Protein AF-A0A3Q3CL47-F1 (afdb_monomer_lite)

Secondary structure (DSSP, 8-state):
------------------------------S---GGGGG----------------------------------------------------------HHHHHHHHHHHHHHHHHHHHHHHHHHHHHHHHHHHHHHHHHHHHHHHHHHHHHHHHHHHHHHHHHHHHHHHHHHHHHHHHHHHHHHHHHHHHHHHHHHHHHHHHHHHHHHHHHHHHHHHHHHHHHHHHHHHHHHHHHHHTT---

pLDDT: mean 76.08, std 23.66, range [33.97, 98.56]

Radius of gyration: 66.01 Å; chains: 1; bounding box: 130×64×199 Å

InterPro domains:
  IPR025259 Coiled-coil domain-containing protein 34/181 [PF13904] (96-209)
  IPR045323 Coiled-coil domain-containing protein 34 [PTHR23247] (29-210)

Sequence (241 aa):
MSGERLPNGFSSTPLKDFHPSKDFGGGILSDEEDTFSLLSPIYHDSFDSDEEELRSTPDQQTTSPRERDDSRLSISPFRCELPKAISEQPAASPTLSAWEMWLVNKAKEERLKQEKKVEKEHLLKERKEKQEREQEQKKLIMENKIQEWLKLKTEQERHEQLLKQRKEEEEMQRQQERRWETEQKAQQKYKDWLQRKNQEKIEKEKKEKVIRLSFSCLFFFKFQMVSQRFLLYLFDRRKPP

Structure (mmCIF, N/CA/C/O backbone):
data_AF-A0A3Q3CL47-F1
#
_entry.id   AF-A0A3Q3CL47-F1
#
loop_
_atom_site.group_PDB
_atom_site.id
_atom_site.type_symbol
_atom_site.label_atom_id
_atom_site.label_alt_id
_atom_site.label_comp_id
_atom_site.label_asym_id
_atom_site.label_entity_id
_atom_site.label_seq_id
_atom_site.pdbx_PDB_ins_code
_atom_site.Cartn_x
_atom_site.Cartn_y
_atom_site.Cartn_z
_atom_site.occupancy
_atom_site.B_iso_or_equiv
_atom_site.auth_seq_id
_atom_site.auth_comp_id
_atom_site.auth_asym_id
_atom_site.auth_atom_id
_atom_site.pdbx_PDB_model_num
ATOM 1 N N . MET A 1 1 ? 42.640 -17.977 27.159 1.00 43.31 1 MET A N 1
ATOM 2 C CA . MET A 1 1 ? 43.529 -17.276 26.208 1.00 43.31 1 MET A CA 1
ATOM 3 C C . MET A 1 1 ? 42.957 -17.465 24.815 1.00 43.31 1 MET A C 1
ATOM 5 O O . MET A 1 1 ? 42.460 -18.552 24.561 1.00 43.31 1 MET A O 1
ATOM 9 N N . SER A 1 2 ? 43.025 -16.409 23.996 1.00 46.38 2 SER A N 1
ATOM 10 C CA . SER A 1 2 ? 42.608 -16.327 22.580 1.00 46.38 2 SER A CA 1
ATOM 11 C C . SER A 1 2 ? 41.083 -16.380 22.366 1.00 46.38 2 SER A C 1
ATOM 13 O O . SER A 1 2 ? 40.477 -17.425 22.523 1.00 46.38 2 SER A O 1
ATOM 15 N N . GLY A 1 3 ? 40.349 -15.304 22.076 1.00 47.34 3 GLY A N 1
ATOM 16 C CA . GLY A 1 3 ? 40.729 -13.960 21.651 1.00 47.34 3 GLY A CA 1
ATOM 17 C C . GLY A 1 3 ? 40.658 -13.824 20.135 1.00 47.34 3 GLY A C 1
ATOM 18 O O . GLY A 1 3 ? 41.693 -13.926 19.498 1.00 47.34 3 GLY A O 1
ATOM 19 N N . GLU A 1 4 ? 39.474 -13.528 19.593 1.00 52.09 4 GLU A N 1
ATOM 20 C CA . GLU A 1 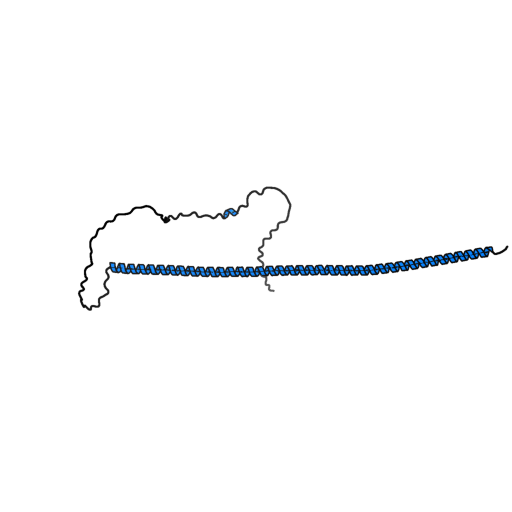4 ? 39.331 -12.885 18.282 1.00 52.09 4 GLU A CA 1
ATOM 21 C C . GLU A 1 4 ? 38.244 -11.800 18.354 1.00 52.09 4 GLU A C 1
ATOM 23 O O . GLU A 1 4 ? 37.055 -12.060 18.525 1.00 52.09 4 GLU A O 1
ATOM 28 N N . ARG A 1 5 ? 38.716 -10.551 18.292 1.00 53.53 5 ARG A N 1
ATOM 29 C CA . ARG A 1 5 ? 37.974 -9.323 17.989 1.00 53.53 5 ARG A CA 1
ATOM 30 C C . ARG A 1 5 ? 38.398 -8.895 16.591 1.00 53.53 5 ARG A C 1
ATOM 32 O O . ARG A 1 5 ? 39.600 -8.753 16.406 1.00 53.53 5 ARG A O 1
ATOM 39 N N . LEU A 1 6 ? 37.460 -8.554 15.709 1.00 57.34 6 LEU A N 1
ATOM 40 C CA . LEU A 1 6 ? 37.639 -7.666 14.545 1.00 57.34 6 LEU A CA 1
ATOM 41 C C . LEU A 1 6 ? 36.249 -7.091 14.146 1.00 57.34 6 LEU A C 1
ATOM 43 O O . LEU A 1 6 ? 35.241 -7.680 14.530 1.00 57.34 6 LEU A O 1
ATOM 47 N N . PRO A 1 7 ? 36.143 -5.959 13.421 1.00 59.03 7 PRO A N 1
ATOM 48 C CA . PRO A 1 7 ? 36.389 -4.607 13.921 1.00 59.03 7 PRO A CA 1
ATOM 49 C C . PRO A 1 7 ? 35.218 -3.628 13.645 1.00 59.03 7 PRO A C 1
ATOM 51 O O . PRO A 1 7 ? 34.293 -3.898 12.887 1.00 59.03 7 PRO A O 1
ATOM 54 N N . ASN A 1 8 ? 35.314 -2.455 14.277 1.00 48.69 8 ASN A N 1
ATOM 55 C CA . ASN A 1 8 ? 34.515 -1.245 14.055 1.00 48.69 8 ASN A CA 1
ATOM 56 C C . ASN A 1 8 ? 34.557 -0.703 12.607 1.00 48.69 8 ASN A C 1
ATOM 58 O O . ASN A 1 8 ? 35.597 -0.768 11.957 1.00 48.69 8 ASN A O 1
ATOM 62 N N . GLY A 1 9 ? 33.487 0.018 12.228 1.00 43.91 9 GLY A N 1
ATOM 63 C CA . GLY A 1 9 ? 33.421 1.002 11.125 1.00 43.91 9 GLY A CA 1
ATOM 64 C C . GLY A 1 9 ? 32.720 0.439 9.883 1.00 43.91 9 GLY A C 1
ATOM 65 O O . GLY A 1 9 ? 33.120 -0.602 9.393 1.00 43.91 9 GLY A O 1
ATOM 66 N N . PHE A 1 10 ? 31.641 1.007 9.337 1.00 41.12 10 PHE A N 1
ATOM 67 C CA . PHE A 1 10 ? 31.413 2.416 9.009 1.00 41.12 10 PHE A CA 1
ATOM 68 C C . PHE A 1 10 ? 29.932 2.799 9.196 1.00 41.12 10 PHE A C 1
ATOM 70 O O . PHE A 1 10 ? 29.059 2.295 8.496 1.00 41.12 10 PHE A O 1
ATOM 77 N N . SER A 1 11 ? 29.651 3.721 10.118 1.00 46.47 11 SER A N 1
ATOM 78 C CA . SER A 1 11 ? 28.369 4.430 10.207 1.00 46.47 11 SER A CA 1
ATOM 79 C C . SER A 1 11 ? 28.568 5.821 9.610 1.00 46.47 11 SER A C 1
ATOM 81 O O . SER A 1 11 ? 29.053 6.723 10.290 1.00 46.47 11 SER A O 1
ATOM 83 N N . SER A 1 12 ? 28.241 5.988 8.330 1.00 54.41 12 SER A N 1
ATOM 84 C CA . SER A 1 12 ? 28.296 7.275 7.628 1.00 54.41 12 SER A CA 1
ATOM 85 C C . SER A 1 12 ? 26.905 7.895 7.551 1.00 54.41 12 SER A C 1
ATOM 87 O O . SER A 1 12 ? 26.284 7.945 6.496 1.00 54.41 12 SER A O 1
ATOM 89 N N . THR A 1 13 ? 26.424 8.396 8.683 1.00 58.25 13 THR A N 1
ATOM 90 C CA . THR A 1 13 ? 25.370 9.414 8.715 1.00 58.25 13 THR A CA 1
ATOM 91 C C . THR A 1 13 ? 25.842 10.528 9.638 1.00 58.25 13 THR A C 1
ATOM 93 O O . THR A 1 13 ? 26.096 10.249 10.813 1.00 58.25 13 THR A O 1
ATOM 96 N N . PRO A 1 14 ? 26.003 11.768 9.151 1.00 51.38 14 PRO A N 1
ATOM 97 C CA . PRO A 1 14 ? 26.340 12.876 10.026 1.00 51.38 14 PRO A CA 1
ATOM 98 C C . PRO A 1 14 ? 25.138 13.175 10.931 1.00 51.38 14 PRO A C 1
ATOM 100 O O . PRO A 1 14 ? 24.081 13.585 10.450 1.00 51.38 14 PRO A O 1
ATOM 103 N N . LEU A 1 15 ? 25.301 12.961 12.242 1.00 47.75 15 LEU A N 1
ATOM 104 C CA . LEU A 1 15 ? 24.442 13.575 13.251 1.00 47.75 15 LEU A CA 1
ATOM 105 C C . LEU A 1 15 ? 24.633 15.087 13.151 1.00 47.75 15 LEU A C 1
ATOM 107 O O . LEU A 1 15 ? 25.747 15.591 13.296 1.00 47.75 15 LEU A O 1
ATOM 111 N N . LYS A 1 16 ? 23.543 15.802 12.894 1.00 52.56 16 LYS A N 1
ATOM 112 C CA . LYS A 1 16 ? 23.506 17.256 12.964 1.00 52.56 16 LYS A CA 1
ATOM 113 C C . LYS A 1 16 ? 22.609 17.626 14.140 1.00 52.56 16 LYS A C 1
ATOM 115 O O . LYS A 1 16 ? 21.400 17.768 13.991 1.00 52.56 16 LYS A O 1
ATOM 120 N N . ASP A 1 17 ? 23.225 17.710 15.315 1.00 46.44 17 ASP A N 1
ATOM 121 C CA . ASP A 1 17 ? 22.610 18.236 16.529 1.00 46.44 17 ASP A CA 1
ATOM 122 C C . ASP A 1 17 ? 22.377 19.740 16.358 1.00 46.44 17 ASP A C 1
ATOM 124 O O . ASP A 1 17 ? 23.332 20.503 16.221 1.00 46.44 17 ASP A O 1
ATOM 128 N N . PHE A 1 18 ? 21.120 20.182 16.395 1.00 49.38 18 PHE A N 1
ATOM 129 C CA . PHE A 1 18 ? 20.784 21.579 16.671 1.00 49.38 18 PHE A CA 1
ATOM 130 C C . PHE A 1 18 ? 19.637 21.639 17.679 1.00 49.38 18 PHE A C 1
ATOM 132 O O . PHE A 1 18 ? 18.521 21.185 17.430 1.00 49.38 18 PHE A O 1
ATOM 139 N N . HIS A 1 19 ? 19.952 22.201 18.844 1.00 47.38 19 HIS A N 1
ATOM 140 C CA . HIS A 1 19 ? 19.000 22.576 19.883 1.00 47.38 19 HIS A CA 1
ATOM 141 C C . HIS A 1 19 ? 17.999 23.631 19.372 1.00 47.38 19 HIS A C 1
ATOM 143 O O . HIS A 1 19 ? 18.393 24.520 18.615 1.00 47.38 19 HIS A O 1
ATOM 149 N N . PRO A 1 20 ? 16.734 23.620 19.836 1.00 47.81 20 PRO A N 1
ATOM 150 C CA . PRO A 1 20 ? 15.790 24.685 19.541 1.00 47.81 20 PRO A CA 1
ATOM 151 C C . PRO A 1 20 ? 15.979 25.829 20.543 1.00 47.81 20 PRO A C 1
ATOM 153 O O . PRO A 1 20 ? 15.709 25.679 21.736 1.00 47.81 20 PRO A O 1
ATOM 156 N N . SER A 1 21 ? 16.402 26.998 20.067 1.00 47.12 21 SER A N 1
ATOM 157 C CA . SER A 1 21 ? 16.304 28.228 20.851 1.00 47.12 21 SER A CA 1
ATOM 158 C C . SER A 1 21 ? 15.857 29.413 19.998 1.00 47.12 21 SER A C 1
ATOM 160 O O . SER A 1 21 ? 16.633 29.956 19.224 1.00 47.12 21 SER A O 1
ATOM 162 N N . LYS A 1 22 ? 14.621 29.840 20.275 1.00 40.12 22 LYS A N 1
ATOM 163 C CA . LYS A 1 22 ? 14.246 31.241 20.503 1.00 40.12 22 LYS A CA 1
ATOM 164 C C . LYS A 1 22 ? 14.227 32.183 19.290 1.00 40.12 22 LYS A C 1
ATOM 166 O O . LYS A 1 22 ? 15.181 32.889 19.003 1.00 40.12 22 LYS A O 1
ATOM 171 N N . ASP A 1 23 ? 13.054 32.202 18.663 1.00 43.91 23 ASP A N 1
ATOM 172 C CA . ASP A 1 23 ? 12.252 33.388 18.334 1.00 43.91 23 ASP A CA 1
ATOM 173 C C . ASP A 1 23 ? 12.951 34.758 18.472 1.00 43.91 23 ASP A C 1
ATOM 175 O O . ASP A 1 23 ? 13.124 35.261 19.583 1.00 43.91 23 ASP A O 1
ATOM 179 N N . PHE A 1 24 ? 13.301 35.356 17.329 1.00 40.38 24 PHE A N 1
ATOM 180 C CA . PHE A 1 24 ? 13.401 36.800 17.101 1.00 40.38 24 PHE A CA 1
ATOM 181 C C . PHE A 1 24 ? 13.072 37.072 15.628 1.00 40.38 24 PHE A C 1
ATOM 183 O O . PHE A 1 24 ? 13.622 36.443 14.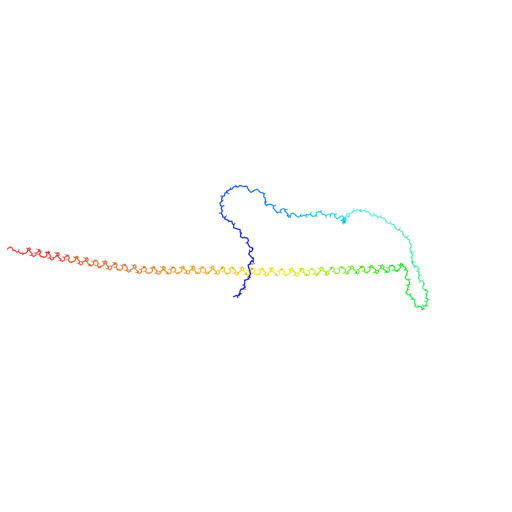725 1.00 40.38 24 PHE A O 1
ATOM 190 N N . GLY A 1 25 ? 12.110 37.964 15.404 1.00 39.62 25 GLY A N 1
ATOM 191 C CA . GLY A 1 25 ? 11.512 38.217 14.101 1.00 39.62 25 GLY A CA 1
ATOM 192 C C . GLY A 1 25 ? 12.284 39.164 13.182 1.00 39.62 25 GLY A C 1
ATOM 193 O O . GLY A 1 25 ? 13.157 39.910 13.607 1.00 39.62 25 GLY A O 1
ATOM 194 N N . GLY A 1 26 ? 11.819 39.185 11.931 1.00 42.59 26 GLY A N 1
ATOM 195 C CA . GLY A 1 26 ? 11.741 40.386 11.100 1.00 42.59 26 GLY A CA 1
ATOM 196 C C . GLY A 1 26 ? 12.958 40.745 10.246 1.00 42.59 26 GLY A C 1
ATOM 197 O O . GLY A 1 26 ? 13.842 41.455 10.702 1.00 42.59 26 GLY A O 1
ATOM 198 N N . GLY A 1 27 ? 12.858 40.438 8.947 1.00 44.34 27 GLY A N 1
ATOM 199 C CA . GLY A 1 27 ? 13.310 41.347 7.887 1.00 44.34 27 GLY A CA 1
ATOM 200 C C . GLY A 1 27 ? 14.594 40.976 7.138 1.00 44.34 27 GLY A C 1
ATOM 201 O O . GLY A 1 27 ? 15.655 40.869 7.732 1.00 44.34 27 GLY A O 1
ATOM 202 N N . ILE A 1 28 ? 14.458 40.955 5.802 1.00 48.03 28 ILE A N 1
ATOM 203 C CA . ILE A 1 28 ? 15.501 40.960 4.757 1.00 48.03 28 ILE A CA 1
ATOM 204 C C . ILE A 1 28 ? 16.086 39.574 4.429 1.00 48.03 28 ILE A C 1
ATOM 206 O O . ILE A 1 28 ? 17.117 39.167 4.946 1.00 48.03 28 ILE A O 1
ATOM 210 N N . LEU A 1 29 ? 15.442 38.882 3.483 1.00 48.81 29 LEU A N 1
ATOM 211 C CA . LEU A 1 29 ? 16.108 37.908 2.615 1.00 48.81 29 LEU A CA 1
ATOM 212 C C . LEU A 1 29 ? 16.377 38.613 1.284 1.00 48.81 29 LEU A C 1
ATOM 214 O O . LEU A 1 29 ? 15.483 38.740 0.449 1.00 48.81 29 LEU A O 1
ATOM 218 N N . SER A 1 30 ? 17.587 39.151 1.154 1.00 48.81 30 SER A N 1
ATOM 219 C CA . SER A 1 30 ? 18.127 39.678 -0.093 1.00 48.81 30 SER A CA 1
ATOM 220 C C . SER A 1 30 ? 19.104 38.645 -0.647 1.00 48.81 30 SER A C 1
ATOM 222 O O . SER A 1 30 ? 20.149 38.434 -0.051 1.00 48.81 30 SER A O 1
ATOM 224 N N . ASP A 1 31 ? 18.718 38.040 -1.771 1.00 51.47 31 ASP A N 1
ATOM 225 C CA . ASP A 1 31 ? 19.574 37.802 -2.940 1.00 51.47 31 ASP A CA 1
ATOM 226 C C . ASP A 1 31 ? 20.885 37.008 -2.757 1.00 51.47 31 ASP A C 1
ATOM 228 O O . ASP A 1 31 ? 21.964 37.590 -2.792 1.00 51.47 31 ASP A O 1
ATOM 232 N N . GLU A 1 32 ? 20.819 35.673 -2.639 1.00 54.84 32 GLU A N 1
ATOM 233 C CA . GLU A 1 32 ? 22.020 34.828 -2.831 1.00 54.84 32 GLU A CA 1
ATOM 234 C C . GLU A 1 32 ? 21.787 33.385 -3.331 1.00 54.84 32 GLU A C 1
ATOM 236 O O . GLU A 1 32 ? 22.743 32.624 -3.459 1.00 54.84 32 GLU A O 1
ATOM 241 N N . GLU A 1 33 ? 20.566 32.986 -3.704 1.00 53.75 33 GLU A N 1
ATOM 242 C CA . GLU A 1 33 ? 20.275 31.600 -4.117 1.00 53.75 33 GLU A CA 1
ATOM 243 C C . GLU A 1 33 ? 19.925 31.487 -5.613 1.00 53.75 33 GLU A C 1
ATOM 245 O O . GLU A 1 33 ? 18.853 31.009 -5.975 1.00 53.75 33 GLU A O 1
ATOM 250 N N . ASP A 1 34 ? 20.828 31.918 -6.499 1.00 55.25 34 ASP A N 1
ATOM 251 C CA . ASP A 1 34 ? 20.693 31.694 -7.950 1.00 55.25 34 ASP A CA 1
ATOM 252 C C . ASP A 1 34 ? 21.932 30.983 -8.530 1.00 55.25 34 ASP A C 1
ATOM 254 O O . ASP A 1 34 ? 22.630 31.437 -9.436 1.00 55.25 34 ASP A O 1
ATOM 258 N N . THR A 1 35 ? 22.235 29.809 -7.969 1.00 58.44 35 THR A N 1
ATOM 259 C CA . THR A 1 35 ? 23.311 28.907 -8.426 1.00 58.44 35 THR A CA 1
ATOM 260 C C . THR A 1 35 ? 22.911 28.026 -9.620 1.00 58.44 35 THR A C 1
ATOM 262 O O . THR A 1 35 ? 23.692 27.176 -10.052 1.00 58.44 35 THR A O 1
ATOM 265 N N . PHE A 1 36 ? 21.739 28.252 -10.225 1.00 55.00 36 PHE A N 1
ATOM 266 C CA . PHE A 1 36 ? 21.283 27.524 -11.418 1.00 55.00 36 PHE A CA 1
ATOM 267 C C . PHE A 1 36 ? 21.817 28.095 -12.747 1.00 55.00 36 PHE A C 1
ATOM 269 O O . PHE A 1 36 ? 21.715 27.431 -13.778 1.00 55.00 36 PHE A O 1
ATOM 276 N N . SER A 1 37 ? 22.473 29.264 -12.738 1.00 59.25 37 SER A N 1
ATOM 277 C CA . SER A 1 37 ? 23.056 29.878 -13.949 1.00 59.25 37 SER A CA 1
ATOM 278 C C . SER A 1 37 ? 24.413 29.290 -14.387 1.00 59.25 37 SER A C 1
ATOM 280 O O . SER A 1 37 ? 24.897 29.592 -15.480 1.00 59.25 37 SER A O 1
ATOM 282 N N . LEU A 1 38 ? 25.032 28.412 -13.582 1.00 58.97 38 LEU A N 1
ATOM 283 C CA . LEU A 1 38 ? 26.358 27.828 -13.866 1.00 58.97 38 LEU A CA 1
ATOM 284 C C . LEU A 1 38 ? 26.338 26.649 -14.858 1.00 58.97 38 LEU A C 1
ATOM 286 O O . LEU A 1 38 ? 27.393 26.128 -15.213 1.00 58.97 38 LEU A O 1
ATOM 290 N N . LEU A 1 39 ? 25.156 26.247 -15.331 1.00 60.62 39 LEU A N 1
ATOM 291 C CA . LEU A 1 39 ? 24.972 25.259 -16.402 1.00 60.62 39 LEU A CA 1
ATOM 292 C C . LEU A 1 39 ? 24.395 25.904 -17.669 1.00 60.62 39 LEU A C 1
ATOM 294 O O . LEU A 1 39 ? 23.641 25.275 -18.410 1.00 60.62 39 LEU A O 1
ATOM 298 N N . SER A 1 40 ? 24.754 27.161 -17.936 1.00 59.44 40 SER A N 1
ATOM 299 C CA . SER A 1 40 ? 24.570 27.720 -19.275 1.00 59.44 40 SER A CA 1
ATOM 300 C C . SER A 1 40 ? 25.359 26.852 -20.267 1.00 59.44 40 SER A C 1
ATOM 302 O O . SER A 1 40 ? 26.557 26.647 -20.049 1.00 59.44 40 SER A O 1
ATOM 304 N N . PRO A 1 41 ? 24.738 26.310 -21.333 1.00 66.50 41 PRO A N 1
ATOM 305 C CA . PRO A 1 41 ? 25.472 25.591 -22.363 1.00 66.50 41 PRO A CA 1
ATOM 306 C C . PRO A 1 41 ? 26.567 26.503 -22.911 1.00 66.50 41 PRO A C 1
ATOM 308 O O . PRO A 1 41 ? 26.275 27.566 -23.457 1.00 66.50 41 PRO A O 1
ATOM 311 N N . ILE A 1 42 ? 27.829 26.103 -22.752 1.00 59.25 42 ILE A N 1
ATOM 312 C CA . ILE A 1 42 ? 28.951 26.755 -23.422 1.00 59.25 42 ILE A CA 1
ATOM 313 C C . ILE A 1 42 ? 28.799 26.391 -24.902 1.00 59.25 42 ILE A C 1
ATOM 315 O O . ILE A 1 42 ? 29.288 25.358 -25.358 1.00 59.25 42 ILE A O 1
ATOM 319 N N . TYR A 1 43 ? 28.010 27.186 -25.627 1.00 60.38 43 TYR A N 1
ATOM 320 C CA . TYR A 1 43 ? 27.890 27.096 -27.074 1.00 60.38 43 TYR A CA 1
ATOM 321 C C . TYR A 1 43 ? 29.280 27.363 -27.649 1.00 60.38 43 TYR A C 1
ATOM 323 O O . TYR A 1 43 ? 29.796 28.478 -27.584 1.00 60.38 43 TYR A O 1
ATOM 331 N N . HIS A 1 44 ? 29.904 26.318 -28.182 1.00 65.62 44 HIS A N 1
ATOM 332 C CA . HIS A 1 44 ? 31.040 26.473 -29.070 1.00 65.62 44 HIS A CA 1
ATOM 333 C C . HIS A 1 44 ? 30.501 26.991 -30.401 1.00 65.62 44 HIS A C 1
ATOM 335 O O . HIS A 1 44 ? 30.152 26.215 -31.285 1.00 65.62 44 HIS A O 1
ATOM 341 N N . ASP A 1 45 ? 30.415 28.312 -30.517 1.00 62.03 45 ASP A N 1
ATOM 342 C CA . ASP A 1 45 ? 30.416 28.980 -31.811 1.00 62.03 45 ASP A CA 1
ATOM 343 C C . ASP A 1 45 ? 31.846 28.871 -32.357 1.00 62.03 45 ASP A C 1
ATOM 345 O O . ASP A 1 45 ? 32.740 29.665 -32.054 1.00 62.03 45 ASP A O 1
ATOM 349 N N . SER A 1 46 ? 32.133 27.752 -33.015 1.00 64.50 46 SER A N 1
ATOM 350 C CA . SER A 1 46 ? 33.408 27.556 -33.686 1.00 64.50 46 SER A CA 1
ATOM 351 C C . SER A 1 46 ? 33.200 26.909 -35.038 1.00 64.50 46 SER A C 1
ATOM 353 O O . SER A 1 46 ? 32.961 25.710 -35.150 1.00 64.50 46 SER A O 1
ATOM 355 N N . PHE A 1 47 ? 33.430 27.779 -36.017 1.00 47.41 47 PHE A N 1
ATOM 356 C CA . PHE A 1 47 ? 33.783 27.540 -37.402 1.00 47.41 47 PHE A CA 1
ATOM 357 C C . PHE A 1 47 ? 32.609 27.294 -38.352 1.00 47.41 47 PHE A C 1
ATOM 359 O O . PHE A 1 47 ? 32.171 26.171 -38.585 1.00 47.41 47 PHE A O 1
ATOM 366 N N . ASP A 1 48 ? 32.161 28.407 -38.935 1.00 51.62 48 ASP A N 1
ATOM 367 C CA . ASP A 1 48 ? 31.562 28.480 -40.263 1.00 51.62 48 ASP A CA 1
ATOM 368 C C . ASP A 1 48 ? 32.541 27.806 -41.244 1.00 51.62 48 ASP A C 1
ATOM 370 O O . ASP A 1 48 ? 33.522 28.407 -41.679 1.00 51.62 48 ASP A O 1
ATOM 374 N N . SER A 1 49 ? 32.360 26.500 -41.462 1.00 49.38 49 SER A N 1
ATOM 375 C CA . SER A 1 49 ? 33.086 25.752 -42.484 1.00 49.38 49 SER A CA 1
ATOM 376 C C . SER A 1 49 ? 32.455 26.124 -43.817 1.00 49.38 49 SER A C 1
ATOM 378 O O . SER A 1 49 ? 31.374 25.655 -44.181 1.00 49.38 49 SER A O 1
ATOM 380 N N . ASP A 1 50 ? 33.136 27.024 -44.502 1.00 56.03 50 ASP A N 1
ATOM 381 C CA . ASP A 1 50 ? 32.901 27.479 -45.854 1.00 56.03 50 ASP A CA 1
ATOM 382 C C . ASP A 1 50 ? 33.131 26.351 -46.864 1.00 56.03 50 ASP A C 1
ATOM 384 O O . ASP A 1 50 ? 34.167 26.280 -47.509 1.00 56.03 50 ASP A O 1
ATOM 388 N N . GLU A 1 51 ? 32.145 25.482 -47.071 1.00 51.06 51 GLU A N 1
ATOM 389 C CA . GLU A 1 51 ? 32.107 24.669 -48.290 1.00 51.06 51 GLU A CA 1
ATOM 390 C C . GLU A 1 51 ? 30.687 24.221 -48.661 1.00 51.06 51 GLU A C 1
ATOM 392 O O . GLU A 1 51 ? 30.127 23.259 -48.147 1.00 51.06 51 GLU A O 1
ATOM 397 N N . GLU A 1 52 ? 30.158 24.941 -49.655 1.00 53.94 52 GLU A N 1
ATOM 398 C CA . GLU A 1 52 ? 29.289 24.411 -50.708 1.00 53.94 52 GLU A CA 1
ATOM 399 C C . GLU A 1 52 ? 27.811 24.150 -50.350 1.00 53.94 52 GLU A C 1
ATOM 401 O O . GLU A 1 52 ? 27.281 23.044 -50.469 1.00 53.94 52 GLU A O 1
ATOM 406 N N . GLU A 1 53 ? 27.071 25.228 -50.060 1.00 42.88 53 GLU A N 1
ATOM 407 C CA . GLU A 1 53 ? 25.624 25.239 -50.302 1.00 42.88 53 GLU A CA 1
ATOM 408 C C . GLU A 1 53 ? 25.368 25.314 -51.817 1.00 42.88 53 GLU A C 1
ATOM 410 O O . GLU A 1 53 ? 25.312 26.382 -52.436 1.00 42.88 53 GLU A O 1
ATOM 415 N N . LEU A 1 54 ? 25.213 24.133 -52.419 1.00 48.78 54 LEU A N 1
ATOM 416 C CA . LEU A 1 54 ? 24.587 23.923 -53.719 1.00 48.78 54 LEU A CA 1
ATOM 417 C C . LEU A 1 54 ? 23.200 24.583 -53.735 1.00 48.78 54 LEU A C 1
ATOM 419 O O . LEU A 1 54 ? 22.180 23.968 -53.409 1.00 48.78 54 LEU A O 1
ATOM 423 N N . ARG A 1 55 ? 23.151 25.847 -54.163 1.00 38.91 55 ARG A N 1
ATOM 424 C CA . ARG A 1 55 ? 21.904 26.516 -54.528 1.00 38.91 55 ARG A CA 1
ATOM 425 C C . ARG A 1 55 ? 21.303 25.815 -55.738 1.00 38.91 55 ARG A C 1
ATOM 427 O O . ARG A 1 55 ? 21.709 26.010 -56.880 1.00 38.91 55 ARG A O 1
ATOM 434 N N . SER A 1 56 ? 20.300 25.002 -55.438 1.00 41.91 56 SER A N 1
ATOM 435 C CA . SER A 1 56 ? 19.321 24.515 -56.396 1.00 41.91 56 SER A CA 1
ATOM 436 C C . SER A 1 56 ? 18.593 25.701 -57.040 1.00 41.91 56 SER A C 1
ATOM 438 O O . SER A 1 56 ? 18.158 26.635 -56.368 1.00 41.91 56 SER A O 1
ATOM 440 N N . THR A 1 57 ? 18.500 25.638 -58.364 1.00 41.53 57 THR A N 1
ATOM 441 C CA . THR A 1 57 ? 17.773 26.525 -59.287 1.00 41.53 57 THR A CA 1
ATOM 442 C C . THR A 1 57 ? 16.291 26.706 -58.930 1.00 41.53 57 THR A C 1
ATOM 444 O O . THR A 1 57 ? 15.697 25.812 -58.325 1.00 41.53 57 THR A O 1
ATOM 447 N N . PRO A 1 58 ? 15.647 27.780 -59.431 1.00 45.69 58 PRO A N 1
ATOM 448 C CA . PRO A 1 58 ? 14.671 27.523 -60.497 1.00 45.69 58 PRO A CA 1
ATOM 449 C C . PRO A 1 58 ? 14.677 28.553 -61.646 1.00 45.69 58 PRO A C 1
ATOM 451 O O . PRO A 1 58 ? 14.673 29.760 -61.435 1.00 45.69 58 PRO A O 1
ATOM 454 N N . ASP A 1 59 ? 14.676 28.000 -62.862 1.00 38.81 59 ASP A N 1
ATOM 455 C CA . ASP A 1 59 ? 13.855 28.335 -64.034 1.00 38.81 59 ASP A CA 1
ATOM 456 C C . ASP A 1 59 ? 13.373 29.780 -64.275 1.00 38.81 59 ASP A C 1
ATOM 458 O O . ASP A 1 59 ? 12.537 30.310 -63.549 1.00 38.81 59 ASP A O 1
ATOM 462 N N . GLN A 1 60 ? 13.786 30.322 -65.431 1.00 39.34 60 GLN A N 1
ATOM 463 C CA . GLN A 1 60 ? 12.948 30.843 -66.533 1.00 39.34 60 GLN A CA 1
ATOM 464 C C . GLN A 1 60 ? 13.678 31.979 -67.263 1.00 39.34 60 GLN A C 1
ATOM 466 O O . GLN A 1 60 ? 13.850 33.060 -66.713 1.00 39.34 60 GLN A O 1
ATOM 471 N N . GLN A 1 61 ? 14.032 31.760 -68.534 1.00 37.28 61 GLN A N 1
ATOM 472 C CA . GLN A 1 61 ? 13.517 32.538 -69.673 1.00 37.28 61 GLN A CA 1
ATOM 473 C C . GLN A 1 61 ? 14.286 32.209 -70.965 1.00 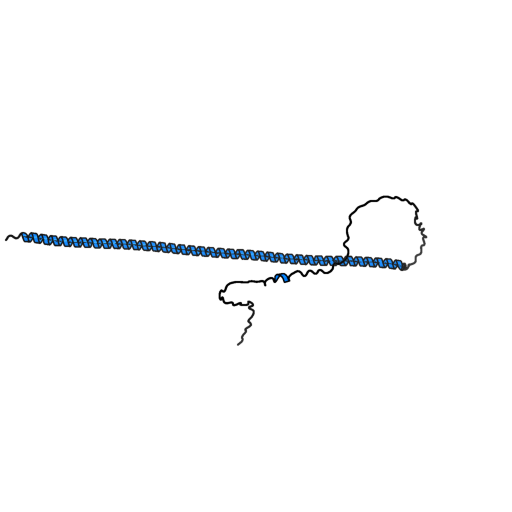37.28 61 GLN A C 1
ATOM 475 O O . GLN A 1 61 ? 15.454 32.533 -71.136 1.00 37.28 61 GLN A O 1
ATOM 480 N N . THR A 1 62 ? 13.551 31.571 -71.878 1.00 35.66 62 THR A N 1
ATOM 481 C CA . THR A 1 62 ? 13.408 31.944 -73.294 1.00 35.66 62 THR A CA 1
ATOM 482 C C . THR A 1 62 ? 14.674 32.278 -74.096 1.00 35.66 62 THR A C 1
ATOM 484 O O . THR A 1 62 ? 15.206 33.378 -74.018 1.00 35.66 62 THR A O 1
ATOM 487 N N . THR A 1 63 ? 15.051 31.387 -75.019 1.00 33.97 63 THR A N 1
ATOM 488 C CA . THR A 1 63 ? 15.068 31.668 -76.473 1.00 33.97 63 THR A CA 1
ATOM 489 C C . THR A 1 63 ? 15.463 30.418 -77.271 1.00 33.97 63 THR A C 1
ATOM 491 O O . THR A 1 63 ? 16.417 29.713 -76.973 1.00 33.97 63 THR A O 1
ATOM 494 N N . SER A 1 64 ? 14.682 30.162 -78.311 1.00 36.62 64 SER A N 1
ATOM 495 C CA . SER A 1 64 ? 14.898 29.251 -79.443 1.00 36.62 64 SER A CA 1
ATOM 496 C C . SER A 1 64 ? 14.728 30.121 -80.710 1.00 36.62 64 SER A C 1
ATOM 498 O O . SER A 1 64 ? 14.178 31.219 -80.558 1.00 36.62 64 SER A O 1
ATOM 500 N N . PRO A 1 65 ? 15.071 29.726 -81.956 1.00 48.12 65 PRO A N 1
ATOM 501 C CA . PRO A 1 65 ? 15.896 28.621 -82.468 1.00 48.12 65 PRO A CA 1
ATOM 502 C C . PRO A 1 65 ? 17.011 29.132 -83.412 1.00 48.12 65 PRO A C 1
ATOM 504 O O . PRO A 1 65 ? 16.912 30.214 -83.994 1.00 48.12 65 PRO A O 1
ATOM 507 N N . ARG A 1 66 ? 18.019 28.306 -83.719 1.00 39.81 66 ARG A N 1
ATOM 508 C CA . ARG A 1 66 ? 18.610 28.372 -85.065 1.00 39.81 66 ARG A CA 1
ATOM 509 C C . ARG A 1 66 ? 19.198 27.042 -85.503 1.00 39.81 66 ARG A C 1
ATOM 511 O O . ARG A 1 66 ? 20.213 26.589 -84.988 1.00 39.81 66 ARG A O 1
ATOM 518 N N . GLU A 1 67 ? 18.529 26.466 -86.488 1.00 47.22 67 GLU A N 1
ATOM 519 C CA . GLU A 1 67 ? 19.042 25.399 -87.326 1.00 47.22 67 GLU A CA 1
ATOM 520 C C . GLU A 1 67 ? 20.313 25.849 -88.043 1.00 47.22 67 GLU A C 1
ATOM 522 O O . GLU A 1 67 ? 20.409 26.982 -88.537 1.00 47.22 67 GLU A O 1
ATOM 527 N N . ARG A 1 68 ? 21.277 24.935 -88.137 1.00 43.22 68 ARG A N 1
ATOM 528 C CA . ARG A 1 68 ? 22.219 24.939 -89.244 1.00 43.22 68 ARG A CA 1
ATOM 529 C C . ARG A 1 68 ? 22.690 23.513 -89.503 1.00 43.22 68 ARG A C 1
ATOM 531 O O . ARG A 1 68 ? 23.481 22.960 -88.745 1.00 43.22 68 ARG A O 1
ATOM 538 N N . ASP A 1 69 ? 22.147 22.953 -90.575 1.00 45.56 69 ASP A N 1
ATOM 539 C CA . ASP A 1 69 ? 22.774 21.893 -91.348 1.00 45.56 69 ASP A CA 1
ATOM 540 C C . ASP A 1 69 ? 24.215 22.283 -91.685 1.00 45.56 69 ASP A C 1
ATOM 542 O O . ASP A 1 69 ? 24.459 23.375 -92.197 1.00 45.56 69 ASP A O 1
ATOM 546 N N . ASP A 1 70 ? 25.146 21.359 -91.476 1.00 41.28 70 ASP A N 1
ATOM 547 C CA . ASP A 1 70 ? 26.192 21.141 -92.465 1.00 41.28 70 ASP A CA 1
ATOM 548 C C . ASP A 1 70 ? 26.608 19.669 -92.451 1.00 41.28 70 ASP A C 1
ATOM 550 O O . ASP A 1 70 ? 27.334 19.164 -91.593 1.00 41.28 70 ASP A O 1
ATOM 554 N N . SER A 1 71 ? 26.089 18.975 -93.460 1.00 47.28 71 SER A N 1
ATOM 555 C CA . SER A 1 71 ? 26.648 17.748 -94.003 1.00 47.28 71 SER A CA 1
ATOM 556 C C . SER A 1 71 ? 28.145 17.911 -94.231 1.00 47.28 71 SER A C 1
ATOM 558 O O . SER A 1 71 ? 28.530 18.862 -94.908 1.00 47.28 71 SER A O 1
ATOM 560 N N . ARG A 1 72 ? 28.960 16.926 -93.822 1.00 39.44 72 ARG A N 1
ATOM 561 C CA . ARG A 1 72 ? 30.011 16.346 -94.681 1.00 39.44 72 ARG A CA 1
ATOM 562 C C . ARG A 1 72 ? 30.819 15.230 -94.004 1.00 39.44 72 ARG A C 1
ATOM 564 O O . ARG A 1 72 ? 31.558 15.451 -93.058 1.00 39.44 72 ARG A O 1
ATOM 571 N N . LEU A 1 73 ? 30.760 14.075 -94.674 1.00 45.16 73 LEU A N 1
ATOM 572 C CA . LEU A 1 73 ? 31.857 13.126 -94.906 1.00 45.16 73 LEU A CA 1
ATOM 573 C C . LEU A 1 73 ? 32.108 12.041 -93.849 1.00 45.16 73 LEU A C 1
ATOM 575 O O . LEU A 1 73 ? 33.016 12.093 -93.029 1.00 45.16 73 LEU A O 1
ATOM 579 N N . SER A 1 74 ? 31.333 10.969 -94.013 1.00 45.75 74 SER A N 1
ATOM 580 C CA . SER A 1 74 ? 31.832 9.610 -94.269 1.00 45.75 74 SER A CA 1
ATOM 581 C C . SER A 1 74 ? 33.359 9.426 -94.257 1.00 45.75 74 SER A C 1
ATOM 583 O O . SER A 1 74 ? 34.033 9.751 -95.237 1.00 45.75 74 SER A O 1
ATOM 585 N N . ILE A 1 75 ? 33.876 8.757 -93.226 1.00 43.12 75 ILE A N 1
ATOM 586 C CA . ILE A 1 75 ? 35.117 7.980 -93.318 1.00 43.12 75 ILE A CA 1
ATOM 587 C C . ILE A 1 75 ? 34.839 6.612 -92.694 1.00 43.12 75 ILE A C 1
ATOM 589 O O . ILE A 1 75 ? 34.892 6.418 -91.484 1.00 43.12 75 ILE A O 1
ATOM 593 N N . SER A 1 76 ? 34.484 5.667 -93.562 1.00 45.69 76 SER A N 1
ATOM 594 C CA . SER A 1 76 ? 34.504 4.234 -93.281 1.00 45.69 76 SER A CA 1
ATOM 595 C C . SER A 1 76 ? 35.959 3.804 -93.066 1.00 45.69 76 SER A C 1
ATOM 597 O O . SER A 1 76 ? 36.763 3.998 -93.983 1.00 45.69 76 SER A O 1
ATOM 599 N N . PRO A 1 77 ? 36.335 3.197 -91.927 1.00 52.28 77 PRO A N 1
ATOM 600 C CA . PRO A 1 77 ? 37.660 2.622 -91.781 1.00 52.28 77 PRO A CA 1
ATOM 601 C C . PRO A 1 77 ? 37.794 1.408 -92.702 1.00 52.28 77 PRO A C 1
ATOM 603 O O . PRO A 1 77 ? 36.923 0.544 -92.776 1.00 52.28 77 PRO A O 1
ATOM 606 N N . PHE A 1 78 ? 38.886 1.426 -93.451 1.00 40.75 78 PHE A N 1
ATOM 607 C CA . PHE A 1 78 ? 39.314 0.466 -94.452 1.00 40.75 78 PHE A CA 1
ATOM 608 C C . PHE A 1 78 ? 39.201 -1.006 -94.024 1.00 40.75 78 PHE A C 1
ATOM 610 O O . PHE A 1 78 ? 39.448 -1.368 -92.876 1.00 40.75 78 PHE A O 1
ATOM 617 N N . ARG A 1 79 ? 38.913 -1.863 -95.015 1.00 42.50 79 ARG A N 1
ATOM 618 C CA . ARG A 1 79 ? 39.107 -3.317 -94.961 1.00 42.50 79 ARG A CA 1
ATOM 619 C C . ARG A 1 79 ? 40.491 -3.665 -94.401 1.00 42.50 79 ARG A C 1
ATOM 621 O O . ARG A 1 79 ? 41.500 -3.299 -94.999 1.00 42.50 79 ARG A O 1
ATOM 628 N N . CYS A 1 80 ? 40.531 -4.475 -93.350 1.00 41.38 80 CYS A N 1
ATOM 629 C CA . CYS A 1 80 ? 41.704 -5.279 -93.027 1.00 41.38 80 CYS A CA 1
ATOM 630 C C . CYS A 1 80 ? 41.682 -6.530 -93.916 1.00 41.38 80 CYS A C 1
ATOM 632 O O . CYS A 1 80 ? 41.018 -7.516 -93.599 1.00 41.38 80 CYS A O 1
ATOM 634 N N . GLU A 1 81 ? 42.373 -6.479 -95.052 1.00 43.94 81 GLU A N 1
ATOM 635 C CA . GLU A 1 81 ? 42.759 -7.687 -95.785 1.00 43.94 81 GLU A CA 1
ATOM 636 C C . GLU A 1 81 ? 43.796 -8.441 -94.931 1.00 43.94 81 GLU A C 1
ATOM 638 O O . GLU A 1 81 ? 44.846 -7.907 -94.577 1.00 43.94 81 GLU A O 1
ATOM 643 N N . LEU A 1 82 ? 43.449 -9.669 -94.552 1.00 46.66 82 LEU A N 1
ATOM 644 C CA . LEU A 1 82 ? 44.235 -10.616 -93.765 1.00 46.66 82 LEU A CA 1
ATOM 645 C C . LEU A 1 82 ? 45.215 -11.379 -94.676 1.00 46.66 82 LEU A C 1
ATOM 647 O O . LEU A 1 82 ? 44.747 -12.152 -95.515 1.00 46.66 82 LEU A O 1
ATOM 651 N N . PRO A 1 83 ? 46.546 -11.309 -94.478 1.00 42.44 83 PRO A N 1
ATOM 652 C CA . PRO A 1 83 ? 47.446 -12.315 -95.020 1.00 42.44 83 PRO A CA 1
ATOM 653 C C . PRO A 1 83 ? 47.520 -13.497 -94.053 1.00 42.44 83 PRO A C 1
ATOM 655 O O . PRO A 1 83 ? 48.000 -13.398 -92.924 1.00 42.44 83 PRO A O 1
ATOM 658 N N . LYS A 1 84 ? 47.036 -14.645 -94.521 1.00 47.06 84 LYS A N 1
ATOM 659 C CA . LYS A 1 84 ? 47.197 -15.942 -93.871 1.00 47.06 84 LYS A CA 1
ATOM 660 C C . LYS A 1 84 ? 48.668 -16.360 -93.947 1.00 47.06 84 LYS A C 1
ATOM 662 O O . LYS A 1 84 ? 49.110 -16.852 -94.979 1.00 47.06 84 LYS A O 1
ATOM 667 N N . ALA A 1 85 ? 49.409 -16.182 -92.856 1.00 38.56 85 ALA A N 1
ATOM 668 C CA . ALA A 1 85 ? 50.714 -16.802 -92.654 1.00 38.56 85 ALA A CA 1
ATOM 669 C C . ALA A 1 85 ? 50.596 -17.853 -91.545 1.00 38.56 85 ALA A C 1
ATOM 671 O O . ALA A 1 85 ? 50.416 -17.539 -90.371 1.00 38.56 85 ALA A O 1
ATOM 672 N N . ILE A 1 86 ? 50.664 -19.118 -91.950 1.00 47.19 86 ILE A N 1
ATOM 673 C CA . ILE A 1 86 ? 50.975 -20.237 -91.065 1.00 47.19 86 ILE A CA 1
ATOM 674 C C . ILE A 1 86 ? 52.444 -20.060 -90.673 1.00 47.19 86 ILE A C 1
ATOM 676 O O . ILE A 1 86 ? 53.316 -20.118 -91.535 1.00 47.19 86 ILE A O 1
ATOM 680 N N . SER A 1 87 ? 52.715 -19.815 -89.394 1.00 40.06 87 SER A N 1
ATOM 681 C CA . SER A 1 87 ? 54.056 -19.940 -88.827 1.00 40.06 87 SER A CA 1
ATOM 682 C C . SER A 1 87 ? 53.932 -20.372 -87.374 1.00 40.06 87 SER A C 1
ATOM 684 O O . SER A 1 87 ? 53.715 -19.558 -86.478 1.00 40.06 87 SER A O 1
ATOM 686 N N . GLU A 1 88 ? 54.058 -21.678 -87.160 1.00 49.16 88 GLU A N 1
ATOM 687 C CA . GLU A 1 88 ? 54.300 -22.275 -85.854 1.00 49.16 88 GLU A CA 1
ATOM 688 C C . GLU A 1 88 ? 55.650 -21.772 -85.314 1.00 49.16 88 GLU A C 1
ATOM 690 O O . GLU A 1 88 ? 56.720 -22.149 -85.789 1.00 49.16 88 GLU A O 1
ATOM 695 N N . GLN A 1 89 ? 55.592 -20.884 -84.324 1.00 44.47 89 GLN A N 1
ATOM 696 C CA . GLN A 1 89 ? 56.691 -20.536 -83.425 1.00 44.47 89 GLN A CA 1
ATOM 697 C C . GLN A 1 89 ? 56.086 -20.355 -82.022 1.00 44.47 89 GLN A C 1
ATOM 699 O O . GLN A 1 89 ? 55.032 -19.721 -81.906 1.00 44.47 89 GLN A O 1
ATOM 704 N N . PRO A 1 90 ? 56.709 -20.887 -80.952 1.00 53.25 90 PRO A N 1
ATOM 705 C CA . PRO A 1 90 ? 56.248 -20.695 -79.582 1.00 53.25 90 PRO A CA 1
ATOM 706 C C . PRO A 1 90 ? 56.595 -19.263 -79.162 1.00 53.25 90 PRO A C 1
ATOM 708 O O . PRO A 1 90 ? 57.643 -18.992 -78.578 1.00 53.25 90 PRO A O 1
ATOM 711 N N . ALA A 1 91 ? 55.750 -18.317 -79.563 1.00 41.62 91 ALA A N 1
ATOM 712 C CA . ALA A 1 91 ? 56.005 -16.903 -79.375 1.00 41.62 91 ALA A CA 1
ATOM 713 C C . ALA A 1 91 ? 55.812 -16.538 -77.902 1.00 41.62 91 ALA A C 1
ATOM 715 O O . ALA A 1 91 ? 54.705 -16.577 -77.361 1.00 41.62 91 ALA A O 1
ATOM 716 N N . ALA A 1 92 ? 56.938 -16.189 -77.283 1.00 52.75 92 ALA A N 1
ATOM 717 C CA . ALA A 1 92 ? 57.032 -15.406 -76.069 1.00 52.75 92 ALA A CA 1
ATOM 718 C C . ALA A 1 92 ? 55.893 -14.379 -75.993 1.00 52.75 92 ALA A C 1
ATOM 720 O O . ALA A 1 92 ? 55.565 -13.728 -76.987 1.00 52.75 92 ALA A O 1
ATOM 721 N N . SER A 1 93 ? 55.305 -14.265 -74.801 1.00 56.44 93 SER A N 1
ATOM 722 C CA . SER A 1 93 ? 54.295 -13.267 -74.445 1.00 56.44 93 SER A CA 1
ATOM 723 C C . SER A 1 93 ? 54.527 -11.951 -75.200 1.00 56.44 93 SER A C 1
ATOM 725 O O . SER A 1 93 ? 55.656 -11.446 -75.138 1.00 56.44 93 SER A O 1
ATOM 727 N N . PRO A 1 94 ? 53.509 -11.394 -75.889 1.00 63.62 94 PRO A N 1
ATOM 728 C CA . PRO A 1 94 ? 53.660 -10.139 -76.608 1.00 63.62 94 PRO A CA 1
ATOM 729 C C . PRO A 1 94 ? 54.291 -9.119 -75.664 1.00 63.62 94 PRO A C 1
ATOM 731 O O . PRO A 1 94 ? 53.778 -8.888 -74.566 1.00 63.62 94 PRO A O 1
ATOM 734 N N . THR A 1 95 ? 55.445 -8.572 -76.043 1.00 77.25 95 THR A N 1
ATOM 735 C CA . THR A 1 95 ? 56.105 -7.535 -75.248 1.00 77.25 95 THR A CA 1
ATOM 736 C C . THR A 1 95 ? 55.255 -6.279 -75.391 1.00 77.25 95 THR A C 1
ATOM 738 O O . THR A 1 95 ? 55.401 -5.543 -76.362 1.00 77.25 95 THR A O 1
ATOM 741 N N . LEU A 1 96 ? 54.287 -6.116 -74.482 1.00 83.12 96 LEU A N 1
ATOM 742 C CA . LEU A 1 96 ? 53.377 -4.974 -74.450 1.00 83.12 96 LEU A CA 1
ATOM 743 C C . LEU A 1 96 ? 54.185 -3.678 -74.514 1.00 83.12 96 LEU A C 1
ATOM 745 O O . LEU A 1 96 ? 55.207 -3.541 -73.831 1.00 83.12 96 LEU A O 1
ATOM 749 N N . SER A 1 97 ? 53.699 -2.716 -75.294 1.00 89.38 97 SER A N 1
ATOM 750 C CA . SER A 1 97 ? 54.252 -1.366 -75.287 1.00 89.38 97 SER A CA 1
ATOM 751 C C . SER A 1 97 ? 54.183 -0.791 -73.872 1.00 89.38 97 SER A C 1
ATOM 753 O O . SER A 1 97 ? 53.250 -1.074 -73.115 1.00 89.38 97 SER A O 1
ATOM 755 N N . ALA A 1 98 ? 55.147 0.055 -73.505 1.00 90.62 98 ALA A N 1
ATOM 756 C CA . ALA A 1 98 ? 55.191 0.684 -72.184 1.00 90.62 98 ALA A CA 1
ATOM 757 C C . ALA A 1 98 ? 53.858 1.375 -71.813 1.00 90.62 98 ALA A C 1
ATOM 759 O O . ALA A 1 98 ? 53.433 1.323 -70.660 1.00 90.62 98 ALA A O 1
ATOM 760 N N . TRP A 1 99 ? 53.156 1.944 -72.801 1.00 92.06 99 TRP A N 1
ATOM 761 C CA . TRP A 1 99 ? 51.832 2.554 -72.633 1.00 92.06 99 TRP A CA 1
ATOM 762 C C . TRP A 1 99 ? 50.702 1.543 -72.414 1.00 92.06 99 TRP A C 1
ATOM 764 O O . TRP A 1 99 ? 49.831 1.767 -71.575 1.00 92.06 99 TRP A O 1
ATOM 774 N N . GLU A 1 100 ? 50.718 0.417 -73.126 1.00 92.88 100 GLU A N 1
ATOM 775 C CA . GLU A 1 100 ? 49.737 -0.661 -72.944 1.00 92.88 100 GLU A CA 1
ATOM 776 C C . GLU A 1 100 ? 49.908 -1.309 -71.569 1.00 92.88 100 GLU A C 1
ATOM 778 O O . GLU A 1 100 ? 48.931 -1.525 -70.851 1.0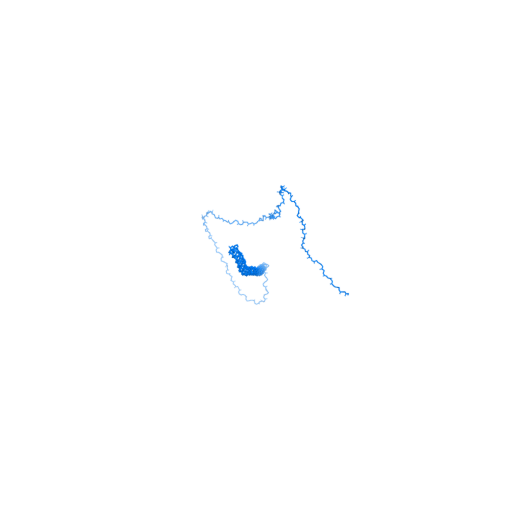0 92.88 100 GLU A O 1
ATOM 783 N N . MET A 1 101 ? 51.159 -1.536 -71.155 1.00 92.50 101 MET A N 1
ATOM 784 C CA . MET A 1 101 ? 51.488 -2.012 -69.813 1.00 92.50 101 MET A CA 1
ATOM 785 C C . MET A 1 101 ? 51.002 -1.030 -68.739 1.00 92.50 101 MET A C 1
ATOM 787 O O . MET A 1 101 ? 50.419 -1.452 -67.738 1.00 92.50 101 MET A O 1
ATOM 791 N N . TRP A 1 102 ? 51.192 0.279 -68.947 1.00 95.12 102 TRP A N 1
ATOM 792 C CA . TRP A 1 102 ? 50.692 1.305 -68.031 1.00 95.12 102 TRP A CA 1
ATOM 793 C C . TRP A 1 102 ? 49.161 1.292 -67.925 1.00 95.12 102 TRP A C 1
ATOM 795 O O . TRP A 1 102 ? 48.646 1.256 -66.810 1.00 95.12 102 TRP A O 1
ATOM 805 N N . LEU A 1 103 ? 48.427 1.233 -69.043 1.00 95.75 103 LEU A N 1
ATOM 806 C CA . LEU A 1 103 ? 46.957 1.153 -69.043 1.00 95.75 103 LEU A CA 1
ATOM 807 C C . LEU A 1 103 ? 46.444 -0.104 -68.329 1.00 95.75 103 LEU A C 1
ATOM 809 O O . LEU A 1 103 ? 45.526 -0.022 -67.511 1.00 95.75 103 LEU A O 1
ATOM 813 N N . VAL A 1 104 ? 47.055 -1.262 -68.596 1.00 94.56 104 VAL A N 1
ATOM 814 C CA . VAL A 1 104 ? 46.699 -2.525 -67.934 1.00 94.56 104 VAL A CA 1
ATOM 815 C C . VAL A 1 104 ? 46.953 -2.438 -66.429 1.00 94.56 104 VAL A C 1
ATOM 817 O O . VAL A 1 104 ? 46.101 -2.845 -65.636 1.00 94.56 104 VAL A O 1
ATOM 820 N N . ASN A 1 105 ? 48.092 -1.885 -66.014 1.00 94.06 105 ASN A N 1
ATOM 821 C CA . ASN A 1 105 ? 48.409 -1.711 -64.598 1.00 94.06 105 ASN A CA 1
ATOM 822 C C . ASN A 1 105 ? 47.480 -0.698 -63.927 1.00 94.06 105 ASN A C 1
ATOM 824 O O . ASN A 1 105 ? 46.998 -0.965 -62.827 1.00 94.06 105 ASN A O 1
ATOM 828 N N . LYS A 1 106 ? 47.147 0.405 -64.604 1.00 96.56 106 LYS A N 1
ATOM 829 C CA . LYS A 1 106 ? 46.206 1.404 -64.094 1.00 96.56 106 LYS A CA 1
ATOM 830 C C . LYS A 1 106 ? 44.804 0.816 -63.921 1.00 96.56 106 LYS A C 1
ATOM 832 O O . LYS A 1 106 ? 44.184 1.017 -62.883 1.00 96.56 106 LYS A O 1
ATOM 837 N N . ALA A 1 107 ? 44.333 0.009 -64.871 1.00 95.69 107 ALA A N 1
ATOM 838 C CA . ALA A 1 107 ? 43.056 -0.694 -64.753 1.00 95.69 107 ALA A CA 1
ATOM 839 C C . ALA A 1 107 ? 43.044 -1.713 -63.597 1.00 95.69 107 ALA A C 1
ATOM 841 O O . ALA A 1 107 ? 42.038 -1.843 -62.898 1.00 95.69 107 ALA A O 1
ATOM 842 N N . LYS A 1 108 ? 44.154 -2.429 -63.368 1.00 95.50 108 LYS A N 1
ATOM 843 C CA . LYS A 1 108 ? 44.299 -3.337 -62.217 1.00 95.50 108 LYS A CA 1
ATOM 844 C C . LYS A 1 108 ? 44.295 -2.580 -60.889 1.00 95.50 108 LYS A C 1
ATOM 846 O O . LYS A 1 108 ? 43.631 -3.015 -59.952 1.00 95.50 108 LYS A O 1
ATOM 851 N N . GLU A 1 109 ? 44.999 -1.454 -60.819 1.00 95.50 109 GLU A N 1
ATOM 852 C CA . GLU A 1 109 ? 45.028 -0.590 -59.638 1.00 95.50 109 GLU A CA 1
ATOM 853 C C . GLU A 1 109 ? 43.628 -0.057 -59.301 1.00 95.50 109 GLU A C 1
ATOM 855 O O . GLU A 1 109 ? 43.200 -0.159 -58.152 1.00 95.50 109 GLU A O 1
ATOM 860 N N . GLU A 1 110 ? 42.880 0.441 -60.292 1.00 96.00 110 GLU A N 1
ATOM 861 C CA . GLU A 1 110 ? 41.516 0.942 -60.075 1.00 96.00 110 GLU A CA 1
ATOM 862 C C . GLU A 1 110 ? 40.553 -0.169 -59.630 1.00 96.00 110 GLU A C 1
ATOM 864 O O . GLU A 1 110 ? 39.764 0.044 -58.709 1.00 96.00 110 GLU A O 1
ATOM 869 N N . ARG A 1 111 ? 40.658 -1.380 -60.196 1.00 96.06 111 ARG A N 1
ATOM 870 C CA . ARG A 1 111 ? 39.877 -2.541 -59.728 1.00 96.06 111 ARG A CA 1
ATOM 871 C C . ARG A 1 111 ? 40.182 -2.880 -58.270 1.00 96.06 111 ARG A C 1
ATOM 873 O O . ARG A 1 111 ? 39.257 -3.020 -57.476 1.00 96.06 111 ARG A O 1
ATOM 880 N N . LEU A 1 112 ? 41.462 -2.939 -57.900 1.00 96.31 112 LEU A N 1
ATOM 881 C CA . LEU A 1 112 ? 41.873 -3.210 -56.519 1.00 96.31 112 LEU A CA 1
ATOM 882 C C . LEU A 1 112 ? 41.406 -2.103 -55.562 1.00 96.31 112 LEU A C 1
ATOM 884 O O . LEU A 1 112 ? 41.030 -2.365 -54.421 1.00 96.31 112 LEU A O 1
ATOM 888 N N . LYS A 1 113 ? 41.427 -0.845 -56.010 1.00 96.44 113 LYS A N 1
ATOM 889 C CA . LYS A 1 113 ? 40.937 0.297 -55.232 1.00 96.44 113 LYS A CA 1
ATOM 890 C C . LYS A 1 113 ? 39.428 0.215 -55.003 1.00 96.44 113 LYS A C 1
ATOM 892 O O . LYS A 1 113 ? 38.976 0.487 -53.891 1.00 96.44 113 LYS A O 1
ATOM 897 N N . GLN A 1 114 ? 38.666 -0.167 -56.024 1.00 96.06 114 GLN A N 1
ATOM 898 C CA . GLN A 1 114 ? 37.225 -0.392 -55.909 1.00 96.06 114 GLN A CA 1
ATOM 899 C C . GLN A 1 114 ? 36.917 -1.551 -54.958 1.00 96.06 114 GLN A C 1
ATOM 901 O O . GLN A 1 114 ? 36.096 -1.384 -54.060 1.00 96.06 114 GLN A O 1
ATOM 906 N N . GLU A 1 115 ? 37.626 -2.673 -55.078 1.00 95.38 115 GLU A N 1
ATOM 907 C CA . GLU A 1 115 ? 37.477 -3.827 -54.183 1.00 95.38 115 GLU A CA 1
ATOM 908 C C . GLU A 1 115 ? 37.740 -3.443 -52.720 1.00 95.38 115 GLU A C 1
ATOM 910 O O . GLU A 1 115 ? 36.886 -3.648 -51.860 1.00 95.38 115 GLU A O 1
ATOM 915 N N . LYS A 1 116 ? 38.852 -2.746 -52.450 1.00 96.69 116 LYS A N 1
ATOM 916 C CA . LYS A 1 116 ? 39.163 -2.222 -51.110 1.00 96.69 116 LYS A CA 1
ATOM 917 C C . LYS A 1 116 ? 38.103 -1.253 -50.583 1.00 96.69 116 LYS A C 1
ATOM 919 O O . LYS A 1 116 ? 37.918 -1.158 -49.370 1.00 96.69 116 LYS A O 1
ATOM 924 N N . LYS A 1 117 ? 37.444 -0.480 -51.453 1.00 96.69 117 LYS A N 1
ATOM 925 C CA . LYS A 1 117 ? 36.367 0.433 -51.045 1.00 96.69 117 LYS A CA 1
ATOM 926 C C . LYS A 1 117 ? 35.125 -0.354 -50.622 1.00 96.69 117 LYS A C 1
ATOM 928 O O . LYS A 1 117 ? 34.607 -0.101 -49.538 1.00 96.69 117 LYS A O 1
ATOM 933 N N . VAL A 1 118 ? 34.715 -1.335 -51.425 1.00 97.25 118 VAL A N 1
ATOM 934 C CA . VAL A 1 118 ? 33.573 -2.213 -51.121 1.00 97.25 118 VAL A CA 1
ATOM 935 C C . VAL A 1 118 ? 33.817 -3.007 -49.837 1.00 97.25 118 VAL A C 1
ATOM 937 O O . VAL A 1 118 ? 32.939 -3.065 -48.980 1.00 97.25 118 VAL A O 1
ATOM 940 N N . GLU A 1 119 ? 35.020 -3.554 -49.651 1.00 96.88 119 GLU A N 1
ATOM 941 C CA . GLU A 1 119 ? 35.383 -4.295 -48.438 1.00 96.88 119 GLU A CA 1
ATOM 942 C C . GLU A 1 119 ? 35.290 -3.416 -47.179 1.00 96.88 119 GLU A C 1
ATOM 944 O O . GLU A 1 119 ? 34.709 -3.819 -46.170 1.00 96.88 119 GLU A O 1
ATOM 949 N N . LYS A 1 120 ? 35.793 -2.175 -47.240 1.00 96.81 120 LYS A N 1
ATOM 950 C CA . LYS A 1 120 ? 35.688 -1.220 -46.125 1.00 96.81 120 LYS A CA 1
ATOM 951 C C . LYS A 1 120 ? 34.244 -0.828 -45.823 1.00 96.81 120 LYS A C 1
ATOM 953 O O . LYS A 1 120 ? 33.883 -0.730 -44.651 1.00 96.81 120 LYS A O 1
ATOM 958 N N . GLU A 1 121 ? 33.429 -0.591 -46.848 1.00 96.62 121 GLU A N 1
ATOM 959 C CA . GLU A 1 121 ? 32.007 -0.273 -46.681 1.00 96.62 121 GLU A CA 1
ATOM 960 C C . GLU A 1 121 ? 31.245 -1.446 -46.054 1.00 96.62 121 GLU A C 1
ATOM 962 O O . GLU A 1 121 ? 30.462 -1.241 -45.122 1.00 96.62 121 GLU A O 1
ATOM 967 N N . HIS A 1 122 ? 31.531 -2.675 -46.491 1.00 97.25 122 HIS A N 1
ATOM 968 C CA . HIS A 1 122 ? 30.965 -3.889 -45.911 1.00 97.25 122 HIS A CA 1
ATOM 969 C C . HIS A 1 122 ? 31.354 -4.047 -44.435 1.00 97.25 122 HIS A C 1
ATOM 971 O O . HIS A 1 122 ? 30.479 -4.199 -43.583 1.00 97.25 122 HIS A O 1
ATOM 977 N N . LEU A 1 123 ? 32.645 -3.926 -44.107 1.00 97.81 123 LEU A N 1
ATOM 978 C CA . LEU A 1 123 ? 33.136 -4.033 -42.730 1.00 97.81 123 LEU A CA 1
ATOM 979 C C . LEU A 1 123 ? 32.539 -2.950 -41.817 1.00 97.81 123 LEU A C 1
ATOM 981 O O . LEU A 1 123 ? 32.190 -3.211 -40.663 1.00 97.81 123 LEU A O 1
ATOM 985 N N . LEU A 1 124 ? 32.392 -1.724 -42.327 1.00 97.50 124 LEU A N 1
ATOM 986 C CA . LEU A 1 124 ? 31.751 -0.640 -41.588 1.00 97.50 124 LEU A CA 1
ATOM 987 C C . LEU A 1 124 ? 30.271 -0.942 -41.323 1.00 97.50 124 LEU A C 1
ATOM 989 O O . LEU A 1 124 ? 29.783 -0.669 -40.224 1.00 97.50 124 LEU A O 1
ATOM 993 N N . LYS A 1 125 ? 29.561 -1.506 -42.306 1.00 97.88 125 LYS A N 1
ATOM 994 C CA . LYS A 1 125 ? 28.156 -1.897 -42.165 1.00 97.88 125 LYS A CA 1
ATOM 995 C C . LYS A 1 125 ? 27.983 -3.027 -41.148 1.00 97.88 125 LYS A C 1
ATOM 997 O O . LYS A 1 125 ? 27.162 -2.888 -40.248 1.00 97.88 125 LYS A O 1
ATOM 1002 N N . GLU A 1 126 ? 28.812 -4.066 -41.219 1.00 97.38 126 GLU A N 1
ATOM 1003 C CA . GLU A 1 126 ? 28.807 -5.181 -40.262 1.00 97.38 126 GLU A CA 1
ATOM 1004 C C . GLU A 1 126 ? 29.073 -4.698 -38.825 1.00 97.38 126 GLU A C 1
ATOM 1006 O O . GLU A 1 126 ? 28.382 -5.093 -37.881 1.00 97.38 126 GLU A O 1
ATOM 1011 N N . ARG A 1 127 ? 30.031 -3.777 -38.646 1.00 97.50 127 ARG A N 1
ATOM 1012 C CA . ARG A 1 127 ? 30.317 -3.179 -37.334 1.00 97.50 127 ARG A CA 1
ATOM 1013 C C . ARG A 1 127 ? 29.125 -2.391 -36.787 1.00 97.50 127 ARG A C 1
ATOM 1015 O O . ARG A 1 127 ? 28.832 -2.506 -35.596 1.00 97.50 127 ARG A O 1
ATOM 1022 N N . LYS A 1 128 ? 28.451 -1.601 -37.632 1.00 97.56 128 LYS A N 1
ATOM 1023 C CA . LYS A 1 128 ? 27.255 -0.833 -37.247 1.00 97.56 128 LYS A CA 1
ATOM 1024 C C . LYS A 1 128 ? 26.107 -1.757 -36.844 1.00 97.56 128 LYS A C 1
ATOM 1026 O O . LYS A 1 128 ? 25.545 -1.573 -35.772 1.00 97.56 128 LYS A O 1
ATOM 1031 N N . GLU A 1 129 ? 25.830 -2.783 -37.642 1.00 97.69 129 GLU A N 1
ATOM 1032 C CA . GLU A 1 129 ? 24.773 -3.759 -37.356 1.00 97.69 129 GLU A CA 1
ATOM 1033 C C . GLU A 1 129 ? 25.037 -4.519 -36.047 1.00 97.69 129 GLU A C 1
ATOM 1035 O O . GLU A 1 129 ? 24.135 -4.721 -35.234 1.00 97.69 129 GLU A O 1
ATOM 1040 N N . LYS A 1 130 ? 26.293 -4.904 -35.784 1.00 97.50 130 LYS A N 1
ATOM 1041 C CA . LYS A 1 130 ? 26.658 -5.531 -34.508 1.00 97.50 130 LYS A CA 1
ATOM 1042 C C . LYS A 1 130 ? 26.422 -4.591 -33.322 1.00 97.50 130 LYS A C 1
ATOM 1044 O O . LYS A 1 130 ? 25.887 -5.025 -32.305 1.00 97.50 130 LYS A O 1
ATOM 1049 N N . GLN A 1 131 ? 26.798 -3.320 -33.454 1.00 97.00 131 GLN A N 1
ATOM 1050 C CA . GLN A 1 131 ? 26.581 -2.319 -32.411 1.00 97.00 131 GLN A CA 1
ATOM 1051 C C . GLN A 1 131 ? 25.088 -2.079 -32.151 1.00 97.00 131 GLN A C 1
ATOM 1053 O O . GLN A 1 131 ? 24.686 -1.981 -30.992 1.00 97.00 131 GLN A O 1
ATOM 1058 N N . GLU A 1 132 ? 24.270 -2.014 -33.199 1.00 97.81 132 GLU A N 1
ATOM 1059 C CA . GLU A 1 132 ? 22.817 -1.865 -33.091 1.00 97.81 132 GLU A CA 1
ATOM 1060 C C . GLU A 1 132 ? 22.191 -3.059 -32.362 1.00 97.81 132 GLU A C 1
ATOM 1062 O O . GLU A 1 132 ? 21.506 -2.864 -31.357 1.00 97.81 132 GLU A O 1
ATOM 1067 N N . ARG A 1 133 ? 22.547 -4.293 -32.745 1.00 97.88 133 ARG A N 1
ATOM 1068 C CA . ARG A 1 133 ? 22.092 -5.507 -32.042 1.00 97.88 133 ARG A CA 1
ATOM 1069 C C . ARG A 1 133 ? 22.467 -5.507 -30.560 1.00 97.88 133 ARG A C 1
ATOM 1071 O O . ARG A 1 133 ? 21.650 -5.863 -29.713 1.00 97.88 133 ARG A O 1
ATOM 1078 N N . GLU A 1 134 ? 23.687 -5.101 -30.215 1.00 97.88 134 GLU A N 1
ATOM 1079 C CA . GLU A 1 134 ? 24.107 -4.995 -28.810 1.00 97.88 134 GLU A CA 1
ATOM 1080 C C . GLU A 1 134 ? 23.325 -3.910 -28.049 1.00 97.88 134 GLU A C 1
ATOM 1082 O O . GLU A 1 134 ? 23.008 -4.084 -26.868 1.00 97.88 134 GLU A O 1
ATOM 1087 N N . GLN A 1 135 ? 22.998 -2.789 -28.696 1.00 98.06 135 GLN A N 1
ATOM 1088 C CA . GLN A 1 135 ? 22.175 -1.736 -28.097 1.00 98.06 135 GLN A CA 1
ATOM 1089 C C . GLN A 1 135 ? 20.732 -2.194 -27.879 1.00 98.06 135 GLN A C 1
ATOM 1091 O O . GLN A 1 135 ? 20.178 -1.945 -26.808 1.00 98.06 135 GLN A O 1
ATOM 1096 N N . GLU A 1 136 ? 20.137 -2.890 -28.842 1.00 98.00 136 GLU A N 1
ATOM 1097 C CA . GLU A 1 136 ? 18.796 -3.467 -28.717 1.00 98.00 136 GLU A CA 1
ATOM 1098 C C . GLU A 1 136 ? 18.726 -4.493 -27.586 1.00 98.00 136 GLU A C 1
ATOM 1100 O O . GLU A 1 136 ? 17.823 -4.431 -26.752 1.00 98.00 136 GLU A O 1
ATOM 1105 N N . GLN A 1 137 ? 19.724 -5.374 -27.477 1.00 98.19 137 GLN A N 1
ATOM 1106 C CA . GLN A 1 137 ? 19.813 -6.324 -26.366 1.00 98.19 137 GLN A CA 1
ATOM 1107 C C . GLN A 1 137 ? 19.886 -5.611 -25.012 1.00 98.19 137 GLN A C 1
ATOM 1109 O O . GLN A 1 137 ? 19.185 -5.987 -24.072 1.00 98.19 137 GLN A O 1
ATOM 1114 N N . LYS A 1 138 ? 20.693 -4.549 -24.901 1.00 98.19 138 LYS A N 1
ATOM 1115 C CA . LYS A 1 138 ? 20.779 -3.750 -23.668 1.00 98.19 138 LYS A CA 1
ATOM 1116 C C . LYS A 1 138 ? 19.458 -3.059 -23.338 1.00 98.19 138 LYS A C 1
ATOM 1118 O O . LYS A 1 138 ? 19.070 -3.056 -22.171 1.00 98.19 138 LYS A O 1
ATOM 1123 N N . LYS A 1 139 ? 18.766 -2.508 -24.342 1.00 98.38 139 LYS A N 1
ATOM 1124 C CA . LYS A 1 139 ? 17.435 -1.904 -24.172 1.00 98.38 139 LYS A CA 1
ATOM 1125 C C . LYS A 1 139 ? 16.434 -2.932 -23.655 1.00 98.38 139 LYS A C 1
ATOM 1127 O O . LYS A 1 139 ? 15.768 -2.660 -22.666 1.00 98.38 139 LYS A O 1
ATOM 1132 N N . LEU A 1 140 ? 16.396 -4.123 -24.251 1.00 98.44 140 LEU A N 1
ATOM 1133 C CA . LEU A 1 140 ? 15.497 -5.200 -23.836 1.00 98.44 140 LEU A CA 1
ATOM 1134 C C . LEU A 1 140 ? 15.778 -5.634 -22.389 1.00 98.44 140 LEU A C 1
ATOM 1136 O O . LEU A 1 140 ? 14.859 -5.739 -21.583 1.00 98.44 140 LEU A O 1
ATOM 1140 N N . ILE A 1 141 ? 17.050 -5.817 -22.022 1.00 98.44 141 ILE A N 1
ATOM 1141 C CA . ILE A 1 141 ? 17.432 -6.167 -20.644 1.00 98.44 141 ILE A CA 1
ATOM 1142 C C . ILE A 1 141 ? 17.004 -5.075 -19.655 1.00 98.44 141 ILE A C 1
ATOM 1144 O O . ILE A 1 141 ? 16.519 -5.388 -18.569 1.00 98.44 141 ILE A O 1
ATOM 1148 N N . MET A 1 142 ? 17.202 -3.802 -20.002 1.00 98.19 142 MET A N 1
ATOM 1149 C CA . MET A 1 142 ? 16.811 -2.683 -19.146 1.00 98.19 142 MET A CA 1
ATOM 1150 C C . MET A 1 142 ? 15.290 -2.599 -18.991 1.00 98.19 142 MET A C 1
ATOM 1152 O O . MET A 1 142 ? 14.812 -2.495 -17.865 1.00 98.19 142 MET A O 1
ATOM 1156 N N . GLU A 1 143 ? 14.547 -2.713 -20.090 1.00 98.38 143 GLU A N 1
ATOM 1157 C CA . GLU A 1 143 ? 13.082 -2.715 -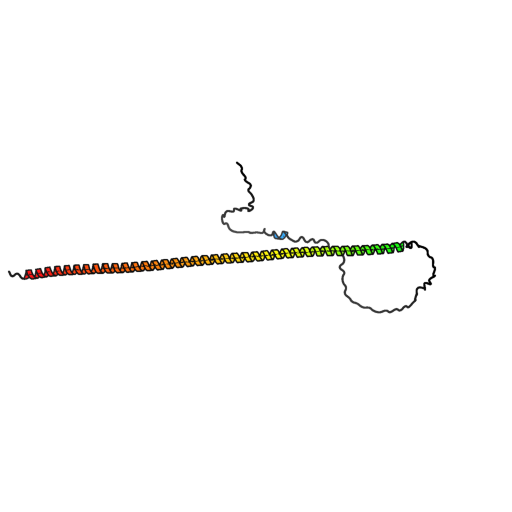20.099 1.00 98.38 143 GLU A CA 1
ATOM 1158 C C . GLU A 1 143 ? 12.528 -3.862 -19.245 1.00 98.38 143 GLU A C 1
ATOM 1160 O O . GLU A 1 143 ? 11.703 -3.633 -18.363 1.00 98.38 143 GLU A O 1
ATOM 1165 N N . ASN A 1 144 ? 13.057 -5.079 -19.403 1.00 98.31 144 ASN A N 1
ATOM 1166 C CA . ASN A 1 144 ? 12.665 -6.218 -18.570 1.00 98.31 144 ASN A CA 1
ATOM 1167 C C . ASN A 1 144 ? 12.924 -5.958 -17.081 1.00 98.31 144 ASN A C 1
ATOM 1169 O O . ASN A 1 144 ? 12.052 -6.220 -16.257 1.00 98.31 144 ASN A O 1
ATOM 1173 N N . LYS A 1 145 ? 14.086 -5.396 -16.723 1.00 98.56 145 LYS A N 1
ATOM 1174 C CA . LYS A 1 145 ? 14.394 -5.048 -15.325 1.00 98.56 145 LYS A CA 1
ATOM 1175 C C . LYS A 1 145 ? 13.429 -4.007 -14.763 1.00 98.56 145 LYS A C 1
ATOM 1177 O O . LYS A 1 145 ? 13.017 -4.127 -13.611 1.00 98.56 145 LYS A O 1
ATOM 1182 N N . ILE A 1 146 ? 13.067 -2.998 -15.556 1.00 98.38 146 ILE A N 1
ATOM 1183 C CA . ILE A 1 146 ? 12.082 -1.985 -15.157 1.00 98.38 146 ILE A CA 1
ATOM 1184 C C . ILE A 1 146 ? 10.726 -2.653 -14.925 1.00 98.38 146 ILE A C 1
ATOM 1186 O O . ILE A 1 146 ? 10.104 -2.426 -13.890 1.00 98.38 146 ILE A O 1
ATOM 1190 N N . GLN A 1 147 ? 10.286 -3.520 -15.836 1.00 98.56 147 GLN A N 1
ATOM 1191 C CA . GLN A 1 147 ? 9.014 -4.229 -15.705 1.00 98.56 147 GLN A CA 1
ATOM 1192 C C . GLN A 1 147 ? 8.977 -5.162 -14.491 1.00 98.56 147 GLN A C 1
ATOM 1194 O O . GLN A 1 147 ? 7.976 -5.195 -13.775 1.00 98.56 147 GLN A O 1
ATOM 1199 N N . GLU A 1 148 ? 10.049 -5.909 -14.232 1.00 98.38 148 GLU A N 1
ATOM 1200 C CA . GLU A 1 148 ? 10.178 -6.747 -13.036 1.00 98.38 148 GLU A CA 1
ATOM 1201 C C . GLU A 1 148 ? 10.127 -5.909 -11.757 1.00 98.38 148 GLU A C 1
ATOM 1203 O O . GLU A 1 148 ? 9.382 -6.238 -10.831 1.00 98.38 148 GLU A O 1
ATOM 1208 N N . TRP A 1 149 ? 10.858 -4.793 -11.723 1.00 98.50 149 TRP A N 1
ATOM 1209 C CA . TRP A 1 149 ? 10.843 -3.877 -10.589 1.00 98.50 149 TRP A CA 1
ATOM 1210 C C . TRP A 1 149 ? 9.455 -3.271 -10.356 1.00 98.50 149 TRP A C 1
ATOM 1212 O O . TRP A 1 149 ? 8.993 -3.230 -9.215 1.00 98.50 149 TRP A O 1
ATOM 1222 N N . LEU A 1 150 ? 8.752 -2.869 -11.419 1.00 98.56 150 LEU A N 1
ATOM 1223 C CA . LEU A 1 150 ? 7.382 -2.364 -11.328 1.00 98.56 150 LEU A CA 1
ATOM 1224 C C . LEU A 1 150 ? 6.429 -3.427 -10.777 1.00 98.56 150 LEU A C 1
ATOM 1226 O O . LEU A 1 150 ? 5.681 -3.136 -9.845 1.00 98.56 150 LEU A O 1
ATOM 1230 N N . LYS A 1 151 ? 6.489 -4.666 -11.284 1.00 98.38 151 LYS A N 1
ATOM 1231 C CA . LYS A 1 151 ? 5.670 -5.780 -10.774 1.00 98.38 151 LYS A CA 1
ATOM 1232 C C . LYS A 1 151 ? 5.906 -6.008 -9.285 1.00 98.38 151 LYS A C 1
ATOM 1234 O O . LYS A 1 151 ? 4.942 -6.041 -8.520 1.00 98.38 151 LYS A O 1
ATOM 1239 N N . LEU A 1 152 ? 7.173 -6.088 -8.875 1.00 98.44 152 LEU A N 1
ATOM 1240 C CA . LEU A 1 152 ? 7.547 -6.259 -7.474 1.00 98.44 152 LEU A CA 1
ATOM 1241 C C . LEU A 1 152 ? 7.029 -5.099 -6.617 1.00 98.44 152 LEU A C 1
ATOM 1243 O O . LEU A 1 152 ? 6.490 -5.322 -5.533 1.00 98.44 152 LEU A O 1
ATOM 1247 N N . LYS A 1 153 ? 7.143 -3.860 -7.107 1.00 98.25 153 LYS A N 1
ATOM 1248 C CA . LYS A 1 153 ? 6.689 -2.681 -6.370 1.00 98.25 153 LYS A CA 1
ATOM 1249 C C . LYS A 1 153 ? 5.171 -2.658 -6.200 1.00 98.25 153 LYS A C 1
ATOM 1251 O O . LYS A 1 153 ? 4.690 -2.384 -5.103 1.00 98.25 153 LYS A O 1
ATOM 1256 N N . THR A 1 154 ? 4.426 -3.008 -7.246 1.00 98.44 154 THR A N 1
ATOM 1257 C CA . THR A 1 154 ? 2.964 -3.132 -7.187 1.00 98.44 154 THR A CA 1
ATOM 1258 C C . THR A 1 154 ? 2.523 -4.256 -6.247 1.00 98.44 154 THR A C 1
ATOM 1260 O O . THR A 1 154 ? 1.529 -4.116 -5.536 1.00 98.44 154 THR A O 1
ATOM 1263 N N . GLU A 1 155 ? 3.228 -5.388 -6.230 1.00 98.06 155 GLU A N 1
ATOM 1264 C CA . GLU A 1 155 ? 2.941 -6.486 -5.300 1.00 98.06 155 GLU A CA 1
ATOM 1265 C C . GLU A 1 155 ? 3.227 -6.107 -3.851 1.00 98.06 155 GLU A C 1
ATOM 1267 O O . GLU A 1 155 ? 2.406 -6.390 -2.977 1.00 98.06 155 GLU A O 1
ATOM 1272 N N . GLN A 1 156 ? 4.343 -5.420 -3.606 1.00 97.88 156 GLN A N 1
ATOM 1273 C CA . GLN A 1 156 ? 4.676 -4.895 -2.289 1.00 97.88 156 GLN A CA 1
ATOM 1274 C C . GLN A 1 156 ? 3.583 -3.942 -1.787 1.00 97.88 156 GLN A C 1
ATOM 1276 O O . GLN A 1 156 ? 3.094 -4.111 -0.672 1.00 97.88 156 GLN A O 1
ATOM 1281 N N . GLU A 1 157 ? 3.151 -2.987 -2.613 1.00 98.00 157 GLU A N 1
ATOM 1282 C CA . GLU A 1 157 ? 2.094 -2.043 -2.240 1.00 98.00 157 GLU A CA 1
ATOM 1283 C C . GLU A 1 157 ? 0.766 -2.759 -1.950 1.00 98.00 157 GLU A C 1
ATOM 1285 O O . GLU A 1 157 ? 0.129 -2.498 -0.928 1.00 98.00 157 GLU A O 1
ATOM 1290 N N . ARG A 1 158 ? 0.373 -3.727 -2.791 1.00 98.38 158 ARG A N 1
ATOM 1291 C CA . ARG A 1 158 ? -0.811 -4.566 -2.536 1.00 98.38 158 ARG A CA 1
ATOM 1292 C C . ARG A 1 158 ? -0.702 -5.309 -1.205 1.00 98.38 158 ARG A C 1
ATOM 1294 O O . ARG A 1 158 ? -1.681 -5.383 -0.464 1.00 98.38 158 ARG A O 1
ATOM 1301 N N . HIS A 1 159 ? 0.468 -5.856 -0.888 1.00 98.19 159 HIS A N 1
ATOM 1302 C CA . HIS A 1 159 ? 0.685 -6.569 0.367 1.00 98.19 159 HIS A CA 1
ATOM 1303 C C . HIS A 1 159 ? 0.586 -5.638 1.584 1.00 98.19 159 HIS A C 1
ATOM 1305 O O . HIS A 1 159 ? -0.094 -5.969 2.556 1.00 98.19 159 HIS A O 1
ATOM 1311 N N . GLU A 1 160 ? 1.197 -4.456 1.518 1.00 98.19 160 GLU A N 1
ATOM 1312 C CA . GLU A 1 160 ? 1.120 -3.439 2.573 1.00 98.19 160 GLU A CA 1
ATOM 1313 C C . GLU A 1 160 ? -0.325 -2.964 2.801 1.00 98.19 160 GLU A C 1
ATOM 1315 O O . GLU A 1 160 ? -0.770 -2.862 3.948 1.00 98.19 160 GLU A O 1
ATOM 1320 N N . GLN A 1 161 ? -1.092 -2.754 1.727 1.00 98.31 161 GLN A N 1
ATOM 1321 C CA . GLN A 1 161 ? -2.513 -2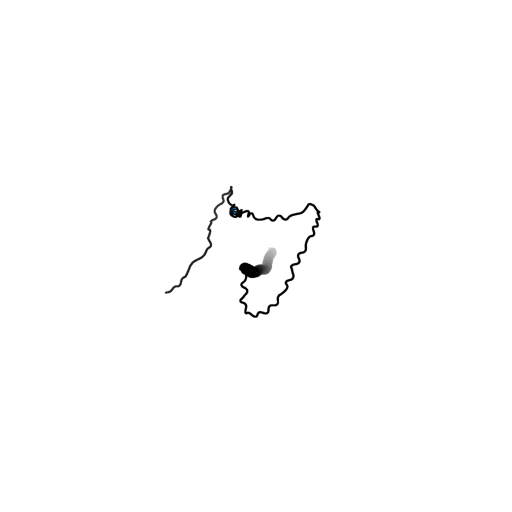.402 1.813 1.00 98.31 161 GLN A CA 1
ATOM 1322 C C . GLN A 1 161 ? -3.341 -3.504 2.489 1.00 98.31 161 GLN A C 1
ATOM 1324 O O . GLN A 1 161 ? -4.135 -3.208 3.384 1.00 98.31 161 GLN A O 1
ATOM 1329 N N . LEU A 1 162 ? -3.126 -4.772 2.127 1.00 98.25 162 LEU A N 1
ATOM 1330 C CA . LEU A 1 162 ? -3.814 -5.907 2.756 1.00 98.25 162 LEU A CA 1
ATOM 1331 C C . LEU A 1 162 ? -3.461 -6.051 4.241 1.00 98.25 162 LEU A C 1
ATOM 1333 O O . LEU A 1 162 ? -4.336 -6.328 5.062 1.00 98.25 162 LEU A O 1
ATOM 1337 N N . LEU A 1 163 ? -2.193 -5.848 4.610 1.00 98.38 163 LEU A N 1
ATOM 1338 C CA . LEU A 1 163 ? -1.769 -5.860 6.012 1.00 98.38 163 LEU A CA 1
ATOM 1339 C C . LEU A 1 163 ? -2.423 -4.729 6.807 1.00 98.38 163 LEU A C 1
ATOM 1341 O O . LEU A 1 163 ? -2.864 -4.949 7.938 1.00 98.38 163 LEU A O 1
ATOM 1345 N N . LYS A 1 164 ? -2.518 -3.535 6.215 1.00 98.44 164 LYS A N 1
ATOM 1346 C CA . LYS A 1 164 ? -3.189 -2.391 6.833 1.00 98.44 164 LYS A CA 1
ATOM 1347 C C . LYS A 1 164 ? -4.673 -2.680 7.070 1.00 98.44 164 LYS A C 1
ATOM 1349 O O . LYS A 1 164 ? -5.132 -2.529 8.197 1.00 98.44 164 LYS A O 1
ATOM 1354 N N . GLN A 1 165 ? -5.382 -3.176 6.055 1.00 98.19 165 GLN A N 1
ATOM 1355 C CA . GLN A 1 165 ? -6.798 -3.546 6.166 1.00 98.19 165 GLN A CA 1
ATOM 1356 C C . GLN A 1 165 ? -7.030 -4.618 7.232 1.00 98.19 165 GLN A C 1
ATOM 1358 O O . GLN A 1 165 ? -7.901 -4.456 8.081 1.00 98.19 165 GLN A O 1
ATOM 1363 N N . ARG A 1 166 ? -6.205 -5.673 7.254 1.00 98.25 166 ARG A N 1
ATOM 1364 C CA . ARG A 1 166 ? -6.287 -6.720 8.284 1.00 98.25 166 ARG A CA 1
ATOM 1365 C C . ARG A 1 166 ? -6.146 -6.138 9.690 1.00 98.25 166 ARG A C 1
ATOM 1367 O O . ARG A 1 166 ? -6.892 -6.512 10.588 1.00 98.25 166 ARG A O 1
ATOM 1374 N N . LYS A 1 167 ? -5.179 -5.239 9.890 1.00 98.50 167 LYS A N 1
ATOM 1375 C CA . LYS A 1 167 ? -4.930 -4.617 11.194 1.00 98.50 167 LYS A CA 1
ATOM 1376 C C . LYS A 1 167 ? -6.098 -3.729 11.631 1.00 98.50 167 LYS A C 1
ATOM 1378 O O . LYS A 1 167 ? -6.476 -3.769 12.799 1.00 98.50 167 LYS A O 1
ATOM 1383 N N . GLU A 1 168 ? -6.660 -2.950 10.709 1.00 98.25 168 GLU A N 1
ATOM 1384 C CA . GLU A 1 168 ? -7.839 -2.111 10.960 1.00 98.25 168 GLU A CA 1
ATOM 1385 C C . GLU A 1 168 ? -9.074 -2.959 11.302 1.00 98.25 168 GLU A C 1
ATOM 1387 O O . GLU A 1 168 ? -9.795 -2.642 12.249 1.00 98.25 168 GLU A O 1
ATOM 1392 N N . GLU A 1 169 ? -9.292 -4.066 10.588 1.00 98.12 169 GLU A N 1
ATOM 1393 C CA . GLU A 1 169 ? -10.388 -4.998 10.861 1.00 98.12 169 GLU A CA 1
ATOM 1394 C C . GLU A 1 169 ? -10.236 -5.668 12.233 1.00 98.12 169 GLU A C 1
ATOM 1396 O O . GLU A 1 169 ? -11.181 -5.690 13.020 1.00 98.12 169 GLU A O 1
ATOM 1401 N N . GLU A 1 170 ? -9.038 -6.149 12.569 1.00 98.25 170 GLU A N 1
ATOM 1402 C CA . GLU A 1 170 ? -8.755 -6.746 13.877 1.00 98.25 170 GLU A CA 1
ATOM 1403 C C . GLU A 1 170 ? -8.955 -5.733 15.020 1.00 98.25 170 GLU A C 1
ATOM 1405 O O . GLU A 1 170 ? -9.503 -6.059 16.076 1.00 98.25 170 GLU A O 1
ATOM 1410 N N . GLU A 1 171 ? -8.550 -4.476 14.820 1.00 98.19 171 GLU A N 1
ATOM 1411 C CA . GLU A 1 171 ? -8.783 -3.414 15.797 1.00 98.19 171 GLU A CA 1
ATOM 1412 C C . GLU A 1 171 ? -10.276 -3.096 15.952 1.00 98.19 171 GLU A C 1
ATOM 1414 O O . GLU A 1 171 ? -10.750 -2.934 17.082 1.00 98.19 171 GLU A O 1
ATOM 1419 N N . MET A 1 172 ? -11.031 -3.068 14.851 1.00 98.12 172 MET A N 1
ATOM 1420 C CA . MET A 1 172 ? -12.482 -2.887 14.875 1.00 98.12 172 MET A CA 1
ATOM 1421 C C . MET A 1 172 ? -13.179 -4.032 15.619 1.00 98.12 172 MET A C 1
ATOM 1423 O O . MET A 1 172 ? -14.044 -3.773 16.460 1.00 98.12 172 MET A O 1
ATOM 1427 N N . GLN A 1 173 ? -12.763 -5.278 15.383 1.00 97.94 173 GLN A N 1
ATOM 1428 C CA . GLN A 1 173 ? -13.278 -6.451 16.093 1.00 97.94 173 GLN A CA 1
ATOM 1429 C C . GLN A 1 173 ? -12.975 -6.367 17.593 1.00 97.94 173 GLN A C 1
ATOM 1431 O O . GLN A 1 173 ? -13.894 -6.468 18.408 1.00 97.94 173 GLN A O 1
ATOM 1436 N N . ARG A 1 174 ? -11.728 -6.056 17.979 1.00 98.38 174 ARG A N 1
ATOM 1437 C CA . ARG A 1 174 ? -11.359 -5.839 19.392 1.00 98.38 174 ARG A CA 1
ATOM 1438 C C . ARG A 1 174 ? -12.163 -4.705 20.032 1.00 98.38 174 ARG A C 1
ATOM 1440 O O . ARG A 1 174 ? -12.559 -4.793 21.194 1.00 98.38 174 ARG A O 1
ATOM 1447 N N . GLN A 1 175 ? -12.415 -3.620 19.301 1.00 98.06 175 GLN A N 1
ATOM 1448 C CA . GLN A 1 175 ? -13.243 -2.507 19.771 1.00 98.06 175 GLN A CA 1
ATOM 1449 C C . GLN A 1 175 ? -14.692 -2.955 20.015 1.00 98.06 175 GLN A C 1
ATOM 1451 O O . GLN A 1 175 ? -15.287 -2.579 21.028 1.00 98.06 175 GLN A O 1
ATOM 1456 N N . GLN A 1 176 ? -15.259 -3.740 19.099 1.00 97.88 176 GLN A N 1
ATOM 1457 C CA . GLN A 1 176 ? -16.621 -4.256 19.197 1.00 97.88 176 GLN A CA 1
ATOM 1458 C C . GLN A 1 176 ? -16.770 -5.245 20.356 1.00 97.88 176 GLN A C 1
ATOM 1460 O O . GLN A 1 176 ? -17.723 -5.130 21.126 1.00 97.88 176 GLN A O 1
ATOM 1465 N N . GLU A 1 177 ? -15.808 -6.146 20.534 1.00 98.12 177 GLU A N 1
ATOM 1466 C CA . GLU A 1 177 ? -15.782 -7.096 21.647 1.00 98.12 177 GLU A CA 1
ATOM 1467 C C . GLU A 1 177 ? -15.733 -6.370 22.998 1.00 98.12 177 GLU A C 1
ATOM 1469 O O . GLU A 1 177 ? -16.582 -6.604 23.857 1.00 98.12 177 GLU A O 1
ATOM 1474 N N . ARG A 1 178 ? -14.858 -5.363 23.149 1.00 98.25 178 ARG A N 1
ATOM 1475 C CA . ARG A 1 178 ? -14.820 -4.524 24.364 1.00 98.25 178 ARG A CA 1
ATOM 1476 C C . ARG A 1 178 ? -16.150 -3.829 24.660 1.00 98.25 178 ARG A C 1
ATOM 1478 O O . ARG A 1 178 ? -16.544 -3.697 25.824 1.00 98.25 178 ARG A O 1
ATOM 1485 N N . ARG A 1 179 ? -16.840 -3.341 23.623 1.00 98.31 179 ARG A N 1
ATOM 1486 C CA . ARG A 1 179 ? -18.164 -2.714 23.773 1.00 98.31 179 ARG A CA 1
ATOM 1487 C C . ARG A 1 179 ? -19.191 -3.735 24.245 1.00 98.31 179 ARG A C 1
ATOM 1489 O O . ARG A 1 179 ? -19.903 -3.456 25.206 1.00 98.31 179 ARG A O 1
ATOM 1496 N N . TRP A 1 180 ? -19.210 -4.911 23.622 1.00 98.44 180 TRP A N 1
ATOM 1497 C CA . TRP A 1 180 ? -20.097 -6.009 23.992 1.00 98.44 180 TRP A CA 1
ATOM 1498 C C . TRP A 1 180 ? -19.886 -6.453 25.443 1.00 98.44 180 TRP A C 1
ATOM 1500 O O . TRP A 1 180 ? -20.845 -6.532 26.209 1.00 98.44 180 TRP A O 1
ATOM 1510 N N . GLU A 1 181 ? -18.639 -6.656 25.868 1.00 98.44 181 GLU A N 1
ATOM 1511 C CA . GLU A 1 181 ? -18.312 -7.002 27.256 1.00 98.44 181 GLU A CA 1
ATOM 1512 C C . GLU A 1 181 ? -18.787 -5.936 28.249 1.00 98.44 181 GLU A C 1
ATOM 1514 O O . GLU A 1 181 ? -19.346 -6.253 29.304 1.00 98.44 181 GLU A O 1
ATOM 1519 N N . THR A 1 182 ? -18.586 -4.660 27.913 1.00 98.44 182 THR A N 1
ATOM 1520 C CA . THR A 1 182 ? -19.007 -3.538 28.761 1.00 98.44 182 THR A CA 1
ATOM 1521 C C . THR A 1 182 ? -20.524 -3.489 28.891 1.00 98.44 182 THR A C 1
ATOM 1523 O O . THR A 1 182 ? -21.040 -3.313 29.998 1.00 98.44 182 THR A O 1
ATOM 1526 N N . GLU A 1 183 ? -21.243 -3.687 27.787 1.00 98.31 183 GLU A N 1
ATOM 1527 C CA . GLU A 1 183 ? -22.701 -3.730 27.773 1.00 98.31 183 GLU A CA 1
ATOM 1528 C C . GLU A 1 183 ? -23.235 -4.912 28.589 1.00 98.31 183 GLU A C 1
ATOM 1530 O O . GLU A 1 183 ? -24.072 -4.714 29.471 1.00 98.31 183 GLU A O 1
ATOM 1535 N N . GLN A 1 184 ? -22.695 -6.116 28.390 1.00 98.38 184 GLN A N 1
ATOM 1536 C CA . GLN A 1 184 ? -23.070 -7.301 29.170 1.00 98.38 184 GLN A CA 1
ATOM 1537 C C . GLN A 1 184 ? -22.817 -7.096 30.666 1.00 98.38 184 GLN A C 1
ATOM 1539 O O . GLN A 1 184 ? -23.678 -7.375 31.508 1.00 98.38 184 GLN A O 1
ATOM 1544 N N . LYS A 1 185 ? -21.661 -6.529 31.021 1.00 98.56 185 LYS A N 1
ATOM 1545 C CA . LYS A 1 185 ? -21.325 -6.213 32.411 1.00 98.56 185 LYS A CA 1
ATOM 1546 C C . LYS A 1 185 ? -22.280 -5.176 33.003 1.00 98.56 185 LYS A C 1
ATOM 1548 O O . LYS A 1 185 ? -22.702 -5.335 34.150 1.00 98.56 185 LYS A O 1
ATOM 1553 N N . ALA A 1 186 ? -22.645 -4.141 32.249 1.00 98.50 186 ALA A N 1
ATOM 1554 C CA . ALA A 1 186 ? -23.608 -3.133 32.684 1.00 98.50 186 ALA A CA 1
ATOM 1555 C C . ALA A 1 186 ? -25.009 -3.735 32.877 1.00 98.50 186 ALA A C 1
ATOM 1557 O O . ALA A 1 186 ? -25.636 -3.502 33.913 1.00 98.50 186 ALA A O 1
ATOM 1558 N N . GLN A 1 187 ? -25.468 -4.572 31.942 1.00 98.56 187 GLN A N 1
ATOM 1559 C CA . GLN A 1 187 ? -26.742 -5.284 32.049 1.00 98.56 187 GLN A CA 1
ATOM 1560 C C . GLN A 1 187 ? -26.775 -6.196 33.279 1.00 98.56 187 GLN A C 1
ATOM 1562 O O . GLN A 1 187 ? -27.758 -6.189 34.025 1.00 98.56 187 GLN A O 1
ATOM 1567 N N . GLN A 1 188 ? -25.695 -6.936 33.544 1.00 98.56 188 GLN A N 1
ATOM 1568 C CA . GLN A 1 188 ? -25.602 -7.777 34.735 1.00 98.56 188 GLN A CA 1
ATOM 1569 C C . GLN A 1 188 ? -25.651 -6.939 36.017 1.00 98.56 188 GLN A C 1
ATOM 1571 O O . GLN A 1 188 ? -26.436 -7.228 36.919 1.00 98.56 188 GLN A O 1
ATOM 1576 N N . LYS A 1 189 ? -24.879 -5.845 36.084 1.00 98.56 189 LYS A N 1
ATOM 1577 C CA . LYS A 1 189 ? -24.900 -4.928 37.235 1.00 98.56 189 LYS A CA 1
ATOM 1578 C C . LYS A 1 189 ? -26.278 -4.317 37.465 1.00 98.56 189 LYS A C 1
ATOM 1580 O O . LYS A 1 189 ? -26.682 -4.169 38.618 1.00 98.56 189 LYS A O 1
ATOM 1585 N N . TYR A 1 190 ? -26.998 -3.986 36.397 1.00 98.44 190 TYR A N 1
ATOM 1586 C CA . TYR A 1 190 ? -28.359 -3.472 36.483 1.00 98.44 190 TYR A CA 1
ATOM 1587 C C . TYR A 1 190 ? -29.324 -4.513 37.063 1.00 98.44 190 TYR A C 1
ATOM 1589 O O . TYR A 1 190 ? -30.073 -4.193 37.987 1.00 98.44 190 TYR A O 1
ATOM 1597 N N . LYS A 1 191 ? -29.260 -5.767 36.595 1.00 98.56 191 LYS A N 1
ATOM 1598 C CA . LYS A 1 191 ? -30.065 -6.875 37.139 1.00 98.56 191 LYS A CA 1
ATOM 1599 C C . LYS A 1 191 ? -29.779 -7.104 38.624 1.00 98.56 191 LYS A C 1
ATOM 1601 O O . LYS A 1 191 ? -30.715 -7.133 39.425 1.00 98.56 191 LYS A O 1
ATOM 1606 N N . ASP A 1 192 ? -28.504 -7.179 39.002 1.00 98.38 192 ASP A N 1
ATOM 1607 C CA . ASP A 1 192 ? -28.086 -7.354 40.398 1.00 98.38 192 ASP A CA 1
ATOM 1608 C C . ASP A 1 192 ? -28.584 -6.198 41.285 1.00 98.38 192 ASP A C 1
ATOM 1610 O O . ASP A 1 192 ? -29.067 -6.401 42.404 1.00 98.38 192 ASP A O 1
ATOM 1614 N N . TRP A 1 193 ? -28.473 -4.961 40.791 1.00 98.44 193 TRP A N 1
ATOM 1615 C CA . TRP A 1 193 ? -28.963 -3.773 41.486 1.00 98.44 193 TRP A CA 1
ATOM 1616 C C . TRP A 1 193 ? -30.484 -3.802 41.657 1.00 98.44 193 TRP A C 1
ATOM 1618 O O . TRP A 1 193 ? -30.976 -3.532 42.755 1.00 98.44 193 TRP A O 1
ATOM 1628 N N . LEU A 1 194 ? -31.223 -4.185 40.613 1.00 98.12 194 LEU A N 1
ATOM 1629 C CA . LEU A 1 194 ? -32.680 -4.279 40.642 1.00 98.12 194 LEU A CA 1
ATOM 1630 C C . LEU A 1 194 ? -33.148 -5.327 41.660 1.00 98.12 194 LEU A C 1
ATOM 1632 O O . LEU A 1 194 ? -34.048 -5.060 42.459 1.00 98.12 194 LEU A O 1
ATOM 1636 N N . GLN A 1 195 ? -32.489 -6.488 41.699 1.00 98.12 195 GLN A N 1
ATOM 1637 C CA . GLN A 1 195 ? -32.769 -7.531 42.685 1.00 98.12 195 GLN A CA 1
ATOM 1638 C C . GLN A 1 195 ? -32.528 -7.032 44.116 1.00 98.12 195 GLN A C 1
ATOM 1640 O O . GLN A 1 195 ? -33.394 -7.196 44.979 1.00 98.12 195 GLN A O 1
ATOM 1645 N N . ARG A 1 196 ? -31.395 -6.362 44.370 1.00 98.12 196 ARG A N 1
ATOM 1646 C CA . ARG A 1 196 ? -31.104 -5.764 45.685 1.00 98.12 196 ARG A CA 1
ATOM 1647 C C . ARG A 1 196 ? -32.131 -4.707 46.074 1.00 98.12 196 ARG A C 1
ATOM 1649 O O . ARG A 1 196 ? -32.563 -4.684 47.223 1.00 98.12 196 ARG A O 1
ATOM 1656 N N . LYS A 1 197 ? -32.551 -3.856 45.134 1.00 98.00 197 LYS A N 1
ATOM 1657 C CA . LYS A 1 197 ? -33.559 -2.824 45.405 1.00 98.00 197 LYS A CA 1
ATOM 1658 C C . LYS A 1 197 ? -34.924 -3.408 45.739 1.00 98.00 197 LYS A C 1
ATOM 1660 O O . LYS A 1 197 ? -35.576 -2.919 46.662 1.00 98.00 197 LYS A O 1
ATOM 1665 N N . ASN A 1 198 ? -35.327 -4.475 45.060 1.00 97.69 198 ASN A N 1
ATOM 1666 C CA . ASN A 1 198 ? -36.563 -5.183 45.383 1.00 97.69 198 ASN A CA 1
ATOM 1667 C C . ASN A 1 198 ? -36.493 -5.844 46.766 1.00 97.69 198 ASN A C 1
ATOM 1669 O O . ASN A 1 198 ? -37.432 -5.708 47.550 1.00 97.69 198 ASN A O 1
ATOM 1673 N N . GLN A 1 199 ? -35.369 -6.481 47.100 1.00 97.69 199 GLN A N 1
ATOM 1674 C CA . GLN A 1 199 ? -35.157 -7.076 48.420 1.00 97.69 199 GLN A CA 1
ATOM 1675 C C . GLN A 1 199 ? -35.215 -6.020 49.537 1.00 97.69 199 GLN A C 1
ATOM 1677 O O . GLN A 1 199 ? -35.929 -6.203 50.523 1.00 97.69 199 GLN A O 1
ATOM 1682 N N . GLU A 1 200 ? -34.544 -4.878 49.353 1.00 96.56 200 GLU A N 1
ATOM 1683 C CA . GLU A 1 200 ? -34.580 -3.753 50.296 1.00 96.56 200 GLU A CA 1
ATOM 1684 C C . GLU A 1 200 ? -36.015 -3.234 50.497 1.00 96.56 200 GLU A C 1
ATOM 1686 O O . GLU A 1 200 ? -36.425 -2.949 51.624 1.00 96.56 200 GLU A O 1
ATOM 1691 N N . LYS A 1 201 ? -36.804 -3.141 49.417 1.00 96.88 201 LYS A N 1
ATOM 1692 C CA . LYS A 1 201 ? -38.209 -2.713 49.476 1.00 96.88 201 LYS A CA 1
ATOM 1693 C C . LYS A 1 201 ? -39.063 -3.691 50.289 1.00 96.88 201 LYS A C 1
ATOM 1695 O O . LYS A 1 201 ? -39.814 -3.251 51.157 1.00 96.88 201 LYS A O 1
ATOM 1700 N N . ILE A 1 202 ? -38.906 -4.997 50.060 1.00 96.75 202 ILE A N 1
ATOM 1701 C CA . ILE A 1 202 ? -39.619 -6.046 50.808 1.00 96.75 202 ILE A CA 1
ATOM 1702 C C . ILE A 1 202 ? -39.235 -6.010 52.293 1.00 96.75 202 ILE A C 1
ATOM 1704 O O . ILE A 1 202 ? -40.099 -6.123 53.163 1.00 96.75 202 ILE A O 1
ATOM 1708 N N . GLU A 1 203 ? -37.952 -5.843 52.615 1.00 96.56 203 GLU A N 1
ATOM 1709 C CA . GLU A 1 203 ? -37.491 -5.758 54.004 1.00 96.56 203 GLU A CA 1
ATOM 1710 C C . GLU A 1 203 ? -38.004 -4.508 54.720 1.00 96.56 203 GLU A C 1
ATOM 1712 O O . GLU A 1 203 ? -38.415 -4.600 55.879 1.00 96.56 203 GLU A O 1
ATOM 1717 N N . LYS A 1 204 ? -38.028 -3.353 54.042 1.00 96.75 204 LYS A N 1
ATOM 1718 C CA . LYS A 1 204 ? -38.625 -2.124 54.584 1.00 96.75 204 LYS A CA 1
ATOM 1719 C C . LYS A 1 204 ? -40.115 -2.299 54.853 1.00 96.75 204 LYS A C 1
ATOM 1721 O O . LYS A 1 204 ? -40.555 -1.979 55.952 1.00 96.75 204 LYS A O 1
ATOM 1726 N N . GLU A 1 205 ? -40.862 -2.883 53.918 1.00 96.62 205 GLU A N 1
ATOM 1727 C CA . GLU A 1 205 ? -42.292 -3.154 54.099 1.00 96.62 205 GLU A CA 1
ATOM 1728 C C . GLU A 1 205 ? -42.544 -4.121 55.269 1.00 96.62 205 GLU A C 1
ATOM 1730 O O . GLU A 1 205 ? -43.444 -3.904 56.081 1.00 96.62 205 GLU A O 1
ATOM 1735 N N . LYS A 1 206 ? -41.726 -5.172 55.412 1.00 96.06 206 LYS A N 1
ATOM 1736 C CA . LYS A 1 206 ? -41.800 -6.086 56.564 1.00 96.06 206 LYS A CA 1
ATOM 1737 C C . LYS A 1 206 ? -41.527 -5.358 57.880 1.00 96.06 206 LYS A C 1
ATOM 1739 O O . LYS A 1 206 ? -42.288 -5.535 58.829 1.00 96.06 206 LYS A O 1
ATOM 1744 N N . LYS A 1 207 ? -40.479 -4.530 57.942 1.00 95.94 207 LYS A N 1
ATOM 1745 C CA . LYS A 1 207 ? -40.151 -3.726 59.133 1.00 95.94 207 LYS A CA 1
ATOM 1746 C C . LYS A 1 207 ? -41.285 -2.765 59.481 1.00 95.94 207 LYS A C 1
ATOM 1748 O O . LYS A 1 207 ? -41.679 -2.702 60.639 1.00 95.94 207 LYS A O 1
ATOM 1753 N N . GLU A 1 208 ? -41.854 -2.080 58.496 1.00 95.00 208 GLU A N 1
ATOM 1754 C CA . GLU A 1 208 ? -42.987 -1.176 58.699 1.00 95.00 208 GLU A CA 1
ATOM 1755 C C . GLU A 1 208 ? -44.233 -1.921 59.188 1.00 95.00 208 GLU A C 1
ATOM 1757 O O . GLU A 1 208 ? -44.874 -1.472 60.133 1.00 95.00 208 GLU A O 1
ATOM 1762 N N . LYS A 1 209 ? -44.544 -3.100 58.630 1.00 96.31 209 LYS A N 1
ATOM 1763 C CA . LYS A 1 209 ? -45.631 -3.960 59.130 1.00 96.31 209 LYS A CA 1
ATOM 1764 C C . LYS A 1 209 ? -45.407 -4.373 60.583 1.00 96.31 209 LYS A C 1
ATOM 1766 O O . LYS A 1 209 ? -46.341 -4.291 61.374 1.00 96.31 209 LYS A O 1
ATOM 1771 N N . VAL A 1 210 ? -44.188 -4.773 60.952 1.00 95.00 210 VAL A N 1
ATOM 1772 C CA . VAL A 1 210 ? -43.843 -5.122 62.343 1.00 95.00 210 VAL A CA 1
ATOM 1773 C C . VAL A 1 210 ? -43.993 -3.912 63.263 1.00 95.00 210 VAL A C 1
ATOM 1775 O O . VAL A 1 210 ? -44.607 -4.036 64.319 1.00 95.00 210 VAL A O 1
ATOM 1778 N N . ILE A 1 211 ? -43.495 -2.743 62.851 1.00 95.69 211 ILE A N 1
ATOM 1779 C CA . ILE A 1 211 ? -43.655 -1.485 63.592 1.00 95.69 211 ILE A CA 1
ATOM 1780 C C . ILE A 1 211 ? -45.145 -1.146 63.743 1.00 95.69 211 ILE A C 1
ATOM 1782 O O . ILE A 1 211 ? -45.605 -0.824 64.832 1.00 95.69 211 ILE A O 1
ATOM 1786 N N . ARG A 1 212 ? -45.946 -1.273 62.683 1.00 94.62 212 ARG A N 1
ATOM 1787 C CA . ARG A 1 212 ? -47.388 -1.003 62.722 1.00 94.62 212 ARG A CA 1
ATOM 1788 C C . ARG A 1 212 ? -48.119 -1.955 63.668 1.00 94.62 212 ARG A C 1
ATOM 1790 O O . ARG A 1 212 ? -48.925 -1.499 64.473 1.00 94.62 212 ARG A O 1
ATOM 1797 N N . LEU A 1 213 ? -47.816 -3.252 63.607 1.00 95.38 213 LEU A N 1
ATOM 1798 C CA . LEU A 1 213 ? -48.384 -4.260 64.505 1.00 95.38 213 LEU A CA 1
ATOM 1799 C C . LEU A 1 213 ? -47.969 -4.024 65.961 1.00 95.38 213 LEU A C 1
ATOM 1801 O O . LEU A 1 213 ? -48.808 -4.156 66.851 1.00 95.38 213 LEU A O 1
ATOM 1805 N N . SER A 1 214 ? -46.717 -3.632 66.220 1.00 93.44 214 SER A N 1
ATOM 1806 C CA . SER A 1 214 ? -46.265 -3.308 67.576 1.00 93.44 214 SER A CA 1
ATOM 1807 C C . SER A 1 214 ? -46.952 -2.050 68.113 1.00 93.44 214 SER A C 1
ATOM 1809 O O . SER A 1 214 ? -47.423 -2.068 69.250 1.00 93.44 214 SER A O 1
ATOM 1811 N N . PHE A 1 215 ? -47.129 -1.007 67.293 1.00 94.31 215 PHE A N 1
ATOM 1812 C CA . PHE A 1 215 ? -47.934 0.167 67.652 1.00 94.31 215 PHE A CA 1
ATOM 1813 C C . PHE A 1 215 ? -49.397 -0.193 67.936 1.00 94.31 215 PHE A C 1
ATOM 1815 O O . PHE A 1 215 ? -49.940 0.251 68.949 1.00 94.31 215 PHE A O 1
ATOM 1822 N N . SER A 1 216 ? -50.033 -1.023 67.102 1.00 93.44 216 SER A N 1
ATOM 1823 C CA . SER A 1 216 ? -51.401 -1.505 67.343 1.00 93.44 216 SER A CA 1
ATOM 1824 C C . SER A 1 216 ? -51.508 -2.312 68.640 1.00 93.44 216 SER A C 1
ATOM 1826 O O . SER A 1 216 ? -52.449 -2.113 69.405 1.00 93.44 216 SER A O 1
ATOM 1828 N N . CYS A 1 217 ? -50.527 -3.170 68.930 1.00 91.25 217 CYS A N 1
ATOM 1829 C CA . CYS A 1 217 ? -50.473 -3.960 70.158 1.00 91.25 217 CYS A CA 1
ATOM 1830 C C . CYS A 1 217 ? -50.317 -3.065 71.401 1.00 91.25 217 CYS A C 1
ATOM 1832 O O . CYS A 1 217 ? -51.079 -3.183 72.360 1.00 91.25 217 CYS A O 1
ATOM 1834 N N . LEU A 1 218 ? -49.396 -2.095 71.359 1.00 92.94 218 LEU A N 1
ATOM 1835 C CA . LEU A 1 218 ? -49.219 -1.104 72.426 1.00 92.94 218 LEU A CA 1
ATOM 1836 C C . LEU A 1 218 ? -50.481 -0.258 72.645 1.00 92.94 218 LEU A C 1
ATOM 1838 O O . LEU A 1 218 ? -50.834 0.031 73.790 1.00 92.94 218 LEU A O 1
ATOM 1842 N N . PHE A 1 219 ? -51.172 0.131 71.570 1.00 92.81 219 PHE A N 1
ATOM 1843 C CA . PHE A 1 219 ? -52.434 0.867 71.657 1.00 92.81 219 PHE A CA 1
ATOM 1844 C C . PHE A 1 219 ? -53.533 0.024 72.316 1.00 92.81 219 PHE A C 1
ATOM 1846 O O . PHE A 1 219 ? -54.213 0.512 73.219 1.00 92.81 219 PHE A O 1
ATOM 1853 N N . PHE A 1 220 ? -53.652 -1.252 71.938 1.00 92.12 220 PHE A N 1
ATOM 1854 C CA . PHE A 1 220 ? -54.589 -2.192 72.554 1.00 92.12 220 PHE A CA 1
ATOM 1855 C C . PHE A 1 220 ? -54.309 -2.382 74.052 1.00 92.12 220 PHE A C 1
ATOM 1857 O O . PHE A 1 220 ? -55.224 -2.251 74.863 1.00 92.12 220 PHE A O 1
ATOM 1864 N N . PHE A 1 221 ? -53.047 -2.584 74.451 1.00 90.50 221 PHE A N 1
ATOM 1865 C CA . PHE A 1 221 ? -52.675 -2.687 75.868 1.00 90.50 221 PHE A CA 1
ATOM 1866 C C . PHE A 1 221 ? -52.975 -1.406 76.657 1.00 90.50 221 PHE A C 1
ATOM 1868 O O . PHE A 1 221 ? -53.482 -1.480 77.779 1.00 90.50 221 PHE A O 1
ATOM 1875 N N . LYS A 1 222 ? -52.716 -0.221 76.084 1.00 90.62 222 LYS A N 1
ATOM 1876 C CA . LYS A 1 222 ? -53.092 1.054 76.716 1.00 90.62 222 LYS A CA 1
ATOM 1877 C C . LYS A 1 222 ? -54.606 1.184 76.873 1.00 90.62 222 LYS A C 1
ATOM 1879 O O . LYS A 1 222 ? -55.064 1.579 77.943 1.00 90.62 222 LYS A O 1
ATOM 1884 N N . PHE A 1 223 ? -55.377 0.835 75.845 1.00 89.44 223 PHE A N 1
ATOM 1885 C CA . PHE A 1 223 ? -56.837 0.863 75.899 1.00 89.44 223 PHE A CA 1
ATOM 1886 C C . PHE A 1 223 ? -57.384 -0.098 76.967 1.00 89.44 223 PHE A C 1
ATOM 1888 O O . PHE A 1 223 ? -58.197 0.312 77.794 1.00 89.44 223 PHE A O 1
ATOM 1895 N N . GLN A 1 224 ? -56.870 -1.331 77.020 1.00 89.50 224 GLN A N 1
ATOM 1896 C CA . GLN A 1 224 ? -57.201 -2.329 78.042 1.00 89.50 224 GLN A CA 1
ATOM 1897 C C . GLN A 1 224 ? -56.935 -1.791 79.460 1.00 89.50 224 GLN A C 1
ATOM 1899 O O . GLN A 1 224 ? -57.798 -1.880 80.330 1.00 89.50 224 GLN A O 1
ATOM 1904 N N . MET A 1 225 ? -55.766 -1.181 79.687 1.00 86.94 225 MET A N 1
ATOM 1905 C CA . MET A 1 225 ? -55.386 -0.584 80.976 1.00 86.94 225 MET A CA 1
ATOM 1906 C C . MET A 1 225 ? -56.316 0.564 81.391 1.00 86.94 225 MET A C 1
ATOM 1908 O O . MET A 1 225 ? -56.719 0.650 82.552 1.00 86.94 225 MET A O 1
ATOM 1912 N N . VAL A 1 226 ? -56.670 1.450 80.455 1.00 87.00 226 VAL A N 1
ATOM 1913 C CA . VAL A 1 226 ? -57.614 2.549 80.714 1.00 87.00 226 VAL A CA 1
ATOM 1914 C C . VAL A 1 226 ? -59.005 1.998 81.019 1.00 87.00 226 VAL A C 1
ATOM 1916 O O . VAL A 1 226 ? -59.626 2.439 81.982 1.00 87.00 226 VAL A O 1
ATOM 1919 N N . SER A 1 227 ? -59.466 1.002 80.262 1.00 82.88 227 SER A N 1
ATOM 1920 C CA . SER A 1 227 ? -60.755 0.345 80.486 1.00 82.88 227 SER A CA 1
ATOM 1921 C C . SER A 1 227 ? -60.818 -0.335 81.858 1.00 82.88 227 SER A C 1
ATOM 1923 O O . SER A 1 227 ? -61.777 -0.120 82.597 1.00 82.88 227 SER A O 1
ATOM 1925 N N . GLN A 1 228 ? -59.771 -1.062 82.266 1.00 85.06 228 GLN A N 1
ATOM 1926 C CA . GLN A 1 228 ? -59.699 -1.668 83.601 1.00 85.06 228 GLN A CA 1
ATOM 1927 C C . GLN A 1 228 ? -59.708 -0.620 84.719 1.00 85.06 228 GLN A C 1
ATOM 1929 O O . GLN A 1 228 ? -60.439 -0.780 85.696 1.00 85.06 228 GLN A O 1
ATOM 1934 N N . ARG A 1 229 ? -58.954 0.480 84.575 1.00 84.06 229 ARG A N 1
ATOM 1935 C CA . ARG A 1 229 ? -58.990 1.595 85.539 1.00 84.06 229 ARG A CA 1
ATOM 1936 C C . ARG A 1 229 ? -60.365 2.253 85.608 1.00 84.06 229 ARG A C 1
ATOM 1938 O O . ARG A 1 229 ? -60.828 2.575 86.697 1.00 84.06 229 ARG A O 1
ATOM 1945 N N . PHE A 1 230 ? -61.022 2.433 84.467 1.00 81.69 230 PHE A N 1
ATOM 1946 C CA . PHE A 1 230 ? -62.363 3.003 84.392 1.00 81.69 230 PHE A CA 1
ATOM 1947 C C . PHE A 1 230 ? -63.408 2.092 85.054 1.00 81.69 230 PHE A C 1
ATOM 1949 O O . PHE A 1 230 ? -64.250 2.569 85.812 1.00 81.69 230 PHE A O 1
ATOM 1956 N N . LEU A 1 231 ? -63.314 0.776 84.842 1.00 78.38 231 LEU A N 1
ATOM 1957 C CA . LEU A 1 231 ? -64.155 -0.213 85.519 1.00 78.38 231 LEU A CA 1
ATOM 1958 C C . LEU A 1 231 ? -63.933 -0.223 87.036 1.00 78.38 231 LEU A C 1
ATOM 1960 O O . LEU A 1 231 ? -64.914 -0.248 87.777 1.00 78.38 231 LEU A O 1
ATOM 1964 N N . LEU A 1 232 ? -62.680 -0.138 87.500 1.00 75.31 232 LEU A N 1
ATOM 1965 C CA . LEU A 1 232 ? -62.378 0.006 88.929 1.00 75.31 232 LEU A CA 1
ATOM 1966 C C . LEU A 1 232 ? -63.021 1.274 89.509 1.00 75.31 232 LEU A C 1
ATOM 1968 O O . LEU A 1 232 ? -63.657 1.220 90.556 1.00 75.31 232 LEU A O 1
ATOM 1972 N N . TYR A 1 233 ? -62.907 2.398 88.797 1.00 74.50 233 TYR A N 1
ATOM 1973 C CA . TYR A 1 233 ? -63.472 3.681 89.216 1.00 74.50 233 TYR A CA 1
ATOM 1974 C C . TYR A 1 233 ? -65.008 3.646 89.319 1.00 74.50 233 TYR A C 1
ATOM 1976 O O . TYR A 1 233 ? -65.593 4.215 90.241 1.00 74.50 233 TYR A O 1
ATOM 1984 N N . LEU A 1 234 ? -65.679 2.943 88.400 1.00 74.31 234 LEU A N 1
ATOM 1985 C CA . LEU A 1 234 ? -67.127 2.724 88.464 1.00 74.31 234 LEU A CA 1
ATOM 1986 C C . LEU A 1 234 ? -67.540 1.793 89.613 1.00 74.31 234 LEU A C 1
ATOM 1988 O O . LEU A 1 234 ? -68.621 1.975 90.174 1.00 74.31 234 LEU A O 1
ATOM 1992 N N . PHE A 1 235 ? -66.703 0.814 89.965 1.00 68.06 235 PHE A N 1
ATOM 1993 C CA . PHE A 1 235 ? -66.951 -0.088 91.091 1.00 68.06 235 PHE A CA 1
ATOM 1994 C C . PHE A 1 235 ? -66.794 0.615 92.444 1.00 68.06 235 PHE A C 1
ATOM 1996 O O . PHE A 1 235 ? -67.617 0.404 93.334 1.00 68.06 235 PHE A O 1
ATOM 2003 N N . ASP A 1 236 ? -65.801 1.496 92.583 1.00 64.56 236 ASP A N 1
ATOM 2004 C CA . ASP A 1 236 ? -65.574 2.250 93.824 1.00 64.56 236 ASP A CA 1
ATOM 2005 C C . ASP A 1 236 ? -66.718 3.235 94.124 1.00 64.56 236 ASP A C 1
ATOM 2007 O O . ASP A 1 236 ? -67.093 3.442 95.275 1.00 64.56 236 ASP A O 1
ATOM 2011 N N . ARG A 1 237 ? -67.377 3.767 93.084 1.00 62.12 237 ARG A N 1
ATOM 2012 C CA . ARG A 1 237 ? -68.579 4.608 93.233 1.00 62.12 237 ARG A CA 1
ATOM 2013 C C . ARG A 1 237 ? -69.859 3.857 93.629 1.00 62.12 237 ARG A C 1
ATOM 2015 O O . ARG A 1 237 ? -70.880 4.509 93.831 1.00 62.12 237 ARG A O 1
ATOM 2022 N N . ARG A 1 238 ? -69.848 2.521 93.727 1.00 59.47 238 ARG A N 1
ATOM 2023 C CA . ARG A 1 238 ? -71.027 1.715 94.111 1.00 59.47 238 ARG A CA 1
ATOM 2024 C C . ARG A 1 238 ? -71.026 1.225 95.561 1.00 59.47 238 ARG A C 1
ATOM 2026 O O . ARG A 1 238 ? -71.933 0.478 95.920 1.00 59.47 238 ARG A O 1
ATOM 2033 N N . LYS A 1 239 ? -70.068 1.621 96.404 1.00 51.59 239 LYS A N 1
ATOM 2034 C CA . LYS A 1 239 ? -70.166 1.348 97.847 1.00 51.59 239 LYS A CA 1
ATOM 2035 C C . LYS A 1 239 ? -71.082 2.385 98.517 1.00 51.59 239 LYS A C 1
ATOM 2037 O O . LYS A 1 239 ? -70.747 3.568 98.469 1.00 51.59 239 LYS A O 1
ATOM 2042 N N . PRO A 1 240 ? -72.232 1.984 99.094 1.00 60.97 240 PRO A N 1
ATOM 2043 C CA . PRO A 1 240 ? -73.035 2.884 99.914 1.00 60.97 240 PRO A CA 1
ATOM 2044 C C . PRO A 1 240 ? -72.322 3.171 101.253 1.00 60.97 240 PRO A C 1
ATOM 2046 O O . PRO A 1 240 ? -71.484 2.360 101.660 1.00 60.97 240 PRO A O 1
ATOM 2049 N N . PRO A 1 241 ? -72.615 4.328 101.880 1.00 60.09 241 PRO A N 1
ATOM 2050 C CA . PRO A 1 241 ? -72.002 4.780 103.131 1.00 60.09 241 PRO A CA 1
ATOM 2051 C C . PRO A 1 241 ? -72.318 3.882 104.331 1.00 60.09 241 PRO A C 1
ATOM 2053 O O . PRO A 1 241 ? -73.391 3.236 104.327 1.00 60.09 241 PRO A O 1
#

Foldseek 3Di:
DDDDDDDDDDDPDDDDDDDDDDDDDDDDDDDDPPPVVPPDPPPPPDDPDDDDPPDDDDDDDDDDDDDDDDDDDDDDDDDPDDDDDDDDDPDDDPPDDPVRVVVVVVVVVVVVVVVVVVVVVVVVVVVVVVVVVVVVVVVVVVVVVVVVVVVVVVVVVVVVVVVVVVVVVVVVVVVVVVVVVVVVVVVVVVVVVVVVVVVVVVVVVVVVVVVVVVVVVVVVVVVVVVVVVVVVVVVVVPDDD

Organism: Haplochromis burtoni (NCBI:txid8153)